Protein AF-A0A6M2DZK2-F1 (afdb_monomer)

Organism: Xenopsylla cheopis (NCBI:txid163159)

Nearest PDB structures (foldseek):
  8piv-assembly1_A  TM=6.967E-01  e=7.522E-18  Rattus norvegicus
  5vou-assembly1_C  TM=6.936E-01  e=5.368E-17  Rattus norvegicus
  7qhh-assembly1_C  TM=6.274E-01  e=5.262E-18  Rattus norvegicus
  5vov-assembly1_C  TM=6.291E-01  e=8.644E-17  Rattus norvegicus
  4wxj-assembly1_A  TM=9.331E-01  e=2.287E-12  Drosophila melanogaster

Secondary structure (DSSP, 8-state):
--SPPSS---SHHHHHHHHHHHHHHHHHHHHHHHHHHHHHHHGGG----SSHHHHHH-SSSEEE-BTT-HHHHHHHH---HHHHHHHHHHHH-SS---BSSHHHHHHHHHHTTTSEEE---HHHHHHHHTT-TT----S--SS---------TT-TTHHHHHHHHHHHHHTTHHHHHHHIIIIISTTTTHHHHHHHHHTTS-----HHHHHHHHHHHHHHHHHHHHHHHHHHHHHHHHHHHHHT--HHHHHHHHHHHHT-TT--SPPP-PPPPPP-----------------SSHHHHHHHSSSSS--S------

pLDDT: mean 75.63, std 21.84, range [23.78, 97.12]

InterPro domains:
  IPR001320 Ionotropic glutamate receptor, C-terminal [PF00060] (1-221)
  IPR001320 Ionotropic glutamate receptor, C-terminal [SM00079] (14-184)
  IPR001508 Ionotropic glutamate receptor, metazoa [PR00177] (16-43)
  IPR001508 Ionotropic glutamate receptor, metazoa [PR00177] (210-234)
  IPR015683 Ionotropic glutamate receptor [PTHR18966] (11-244)

Sequence (315 aa):
MGQGCDILPKAISTRMVTGAWWFFALIMLASYTANLAAFLTMDRMEVSIESAEDLAKQNKIKYGAVIGGSTLSFFKESNFSTYQRMWANMESARPSVFTTSNDEGVERVLKGKRLYAFLMESTSLQYVVERNCELTQIGRRLDSKGYGIAMPVNSPYRTAISGAVLKMQEEGKLHQLKTKWWKEMHGGGKCTSDTATADDSAAELGIDNVGGVFVVLGCGCGVAVIIAIMEFLWNVRKVAVEEKITPREAFWAELKFALNVWLVTKPVHNRLSESTGSQKSTKSREASESRSTAVNVLNKATSFLNLDKSQNKFP

Radius of gyration: 41.92 Å; Cα contacts (8 Å, |Δi|>4): 153; chains: 1; bounding box: 97×84×114 Å

Mean predicted aligned error: 17.08 Å

Foldseek 3Di:
DPDDDPDDDPDPVVVVVVVVVVVVVVVVVVVVVVVLVVVVVVVVPPPVAQALLSVLVDDQAAEEEADPDPQLVCLVPDPDPSSVSNNVSQVPDPPHRYDNDPVRQVVCCVVCVRSYDYDDDPLVLLQVCQQDVVDDDHYDDPDDDDDDDDDPPPDPCVVVVVVVVVVCVVVCVVVVVSCCNRAPPDRGNVNVVVVVVVVVPPPDDDCVSVVVVVVVVVVVVVVVVVVVVVVLLVVLVVVCVVVVDDSVVSNVLSVVVVVCPPDPDDDDDDDDDDDDDDDDDDDDDDDDDDPPDPPVVVVVVVVVVPPDDDDDDDD

Structure (mmCIF, N/CA/C/O backbone):
data_AF-A0A6M2DZK2-F1
#
_entry.id   AF-A0A6M2DZK2-F1
#
loop_
_atom_site.group_PDB
_atom_site.id
_atom_site.type_symbol
_atom_site.label_atom_id
_atom_site.label_alt_id
_atom_site.label_comp_id
_atom_site.label_asym_id
_atom_site.label_entity_id
_atom_site.label_seq_id
_atom_site.pdbx_PDB_ins_code
_atom_site.Cartn_x
_atom_site.Cartn_y
_atom_site.Cartn_z
_atom_site.occupancy
_atom_site.B_iso_or_equiv
_atom_site.auth_seq_id
_atom_site.auth_comp_id
_atom_site.auth_asym_id
_atom_site.auth_atom_id
_atom_site.pdbx_PDB_model_num
ATOM 1 N N . MET A 1 1 ? -19.950 16.773 31.392 1.00 56.78 1 MET A N 1
ATOM 2 C CA . MET A 1 1 ? -19.324 17.427 32.567 1.00 56.78 1 MET A CA 1
ATOM 3 C C . MET A 1 1 ? -19.054 18.928 32.376 1.00 56.78 1 MET A C 1
ATOM 5 O O . MET A 1 1 ? -18.467 19.525 33.262 1.00 56.78 1 MET A O 1
ATOM 9 N N . GLY A 1 2 ? -19.488 19.568 31.277 1.00 56.50 2 GLY A N 1
ATO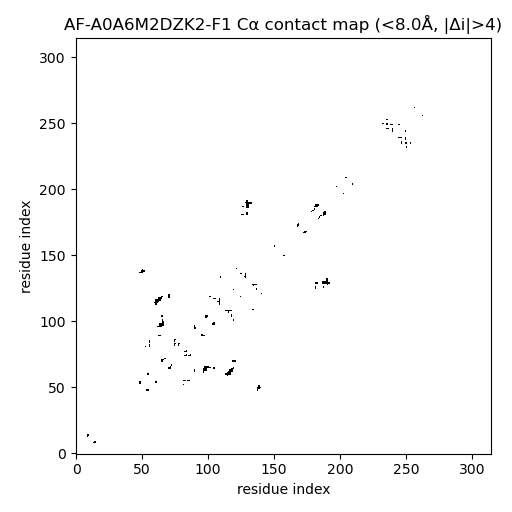M 10 C CA . GLY A 1 2 ? -19.346 21.026 31.093 1.00 56.50 2 GLY A CA 1
ATOM 11 C C . GLY A 1 2 ? -20.496 21.867 31.666 1.00 56.50 2 GLY A C 1
ATOM 12 O O . GLY A 1 2 ? -20.471 23.086 31.550 1.00 56.50 2 GLY A O 1
ATOM 13 N N . GLN A 1 3 ? -21.512 21.234 32.258 1.00 61.38 3 GLN A N 1
ATOM 14 C CA . GLN A 1 3 ? -22.581 21.934 32.969 1.00 61.38 3 GLN A CA 1
ATOM 15 C C . GLN A 1 3 ? -22.154 22.120 34.429 1.00 61.38 3 GLN A C 1
ATOM 17 O O . GLN A 1 3 ? -21.726 21.161 35.072 1.00 61.38 3 GLN A O 1
ATOM 22 N N . GLY A 1 4 ? -22.190 23.367 34.907 1.00 72.12 4 GLY A N 1
ATOM 23 C CA . GLY A 1 4 ? -21.809 23.735 36.272 1.00 72.12 4 GLY A CA 1
ATOM 24 C C . GLY A 1 4 ? -22.805 23.244 37.327 1.00 72.12 4 GLY A C 1
ATOM 25 O O . GLY A 1 4 ? -23.884 22.758 37.002 1.00 72.12 4 GLY A O 1
ATOM 26 N N . CYS A 1 5 ? -22.435 23.375 38.602 1.00 77.69 5 CYS A N 1
ATOM 27 C CA . CYS A 1 5 ? -23.314 23.054 39.727 1.00 77.69 5 CYS A CA 1
ATOM 28 C C . CYS A 1 5 ? -24.228 24.242 40.072 1.00 77.69 5 CYS A C 1
ATOM 30 O O . CYS A 1 5 ? -23.773 25.385 40.062 1.00 77.69 5 CYS A O 1
ATOM 32 N N . ASP A 1 6 ? -25.464 23.965 40.499 1.00 75.56 6 ASP A N 1
ATOM 33 C CA . ASP A 1 6 ? -26.418 24.991 40.967 1.00 75.56 6 ASP A CA 1
ATOM 34 C C . ASP A 1 6 ? -25.981 25.695 42.266 1.00 75.56 6 ASP A C 1
ATOM 36 O O . ASP A 1 6 ? -26.450 26.785 42.595 1.00 75.56 6 ASP A O 1
ATOM 40 N N . ILE A 1 7 ? -25.065 25.090 43.026 1.00 77.75 7 ILE A N 1
ATOM 41 C CA . ILE A 1 7 ? -24.590 25.625 44.303 1.00 77.75 7 ILE A CA 1
ATOM 42 C C . ILE A 1 7 ? -23.211 26.255 44.099 1.00 77.75 7 ILE A C 1
ATOM 44 O O . ILE A 1 7 ? -22.209 25.554 43.953 1.00 77.75 7 ILE A O 1
ATOM 48 N N . LEU A 1 8 ? -23.152 27.590 44.130 1.00 79.19 8 LEU A N 1
ATOM 49 C CA . LEU A 1 8 ? -21.896 28.329 44.003 1.00 79.19 8 LEU A CA 1
ATOM 50 C C . LEU A 1 8 ? -21.199 28.495 45.368 1.00 79.19 8 LEU A C 1
ATOM 52 O O . LEU A 1 8 ? -21.836 28.912 46.344 1.00 79.19 8 LEU A O 1
ATOM 56 N N . PRO A 1 9 ? -19.877 28.256 45.453 1.00 82.12 9 PRO A N 1
ATOM 57 C CA . PRO A 1 9 ? -19.117 28.486 46.674 1.00 82.12 9 PRO A CA 1
ATOM 58 C C . PRO A 1 9 ? -19.128 29.970 47.076 1.00 82.12 9 PRO A C 1
ATOM 60 O O . PRO A 1 9 ? -18.808 30.869 46.285 1.00 82.12 9 PRO A O 1
ATOM 63 N N . LYS A 1 10 ? -19.488 30.228 48.339 1.00 77.81 10 LYS A N 1
ATOM 64 C CA . LYS A 1 10 ? -19.581 31.584 48.904 1.00 77.81 10 LYS A CA 1
ATOM 65 C C . LYS A 1 10 ? -18.236 32.127 49.400 1.00 77.81 10 LYS A C 1
ATOM 67 O O . LYS A 1 10 ? -18.006 33.326 49.291 1.00 77.81 10 LYS A O 1
ATOM 72 N N . ALA A 1 11 ? -17.347 31.275 49.917 1.00 89.56 11 ALA A N 1
ATOM 73 C CA . ALA A 1 11 ? -16.064 31.700 50.481 1.00 89.56 11 ALA A CA 1
ATOM 74 C C . ALA A 1 11 ? -14.980 31.886 49.401 1.00 89.56 11 ALA A C 1
ATOM 76 O O . ALA A 1 11 ? -14.905 31.127 48.430 1.00 89.56 11 ALA A O 1
ATOM 77 N N . ILE A 1 12 ? -14.097 32.873 49.583 1.00 86.62 12 ILE A N 1
ATOM 78 C CA . ILE A 1 12 ? -13.065 33.209 48.587 1.00 86.62 12 ILE A CA 1
ATOM 79 C C . ILE A 1 12 ? -12.017 32.100 48.415 1.00 86.62 12 ILE A C 1
ATOM 81 O O . ILE A 1 12 ? -11.620 31.797 47.292 1.00 86.62 12 ILE A O 1
ATOM 85 N N . SER A 1 13 ? -11.652 31.415 49.501 1.00 89.31 13 SER A N 1
ATOM 86 C CA . SER A 1 13 ? -10.756 30.252 49.477 1.00 89.31 13 SER A CA 1
ATOM 87 C C . SER A 1 13 ? -11.338 29.104 48.648 1.00 89.31 13 SER A C 1
ATOM 89 O O . SER A 1 13 ? -10.655 28.542 47.796 1.00 89.31 13 SER A O 1
ATOM 91 N N . THR A 1 14 ? -12.632 28.809 48.813 1.00 87.56 14 THR A N 1
ATOM 92 C CA . THR A 1 14 ? -13.320 27.757 48.045 1.00 87.56 14 THR A CA 1
ATOM 93 C C . THR A 1 14 ? -13.452 28.090 46.558 1.00 87.56 14 THR A C 1
ATOM 95 O O . THR A 1 14 ? -13.405 27.189 45.720 1.00 87.56 14 THR A O 1
ATOM 98 N N . ARG A 1 15 ? -13.544 29.378 46.201 1.00 87.38 15 ARG A N 1
ATOM 99 C CA . ARG A 1 15 ? -13.529 29.823 44.799 1.00 87.38 15 ARG A CA 1
ATOM 100 C C . ARG A 1 15 ? -12.163 29.624 44.149 1.00 87.38 15 ARG A C 1
ATOM 102 O O . ARG A 1 15 ? -12.119 29.142 43.023 1.00 87.38 15 ARG A O 1
ATOM 109 N N . MET A 1 16 ? -11.073 29.918 44.861 1.00 90.00 16 MET A N 1
ATOM 110 C CA . MET A 1 16 ? -9.713 29.686 44.354 1.00 90.00 16 MET A CA 1
ATOM 111 C C . MET A 1 16 ? -9.455 28.200 44.078 1.00 90.00 16 MET A C 1
ATOM 113 O O . MET A 1 16 ? -8.954 27.854 43.012 1.00 90.00 16 MET A O 1
ATOM 117 N N . VAL A 1 17 ? -9.876 27.313 44.987 1.00 89.94 17 VAL A N 1
ATOM 118 C CA . VAL A 1 17 ? -9.754 25.856 44.794 1.00 89.94 17 VAL A CA 1
ATOM 119 C C . VAL A 1 17 ? -10.596 25.376 43.610 1.00 89.94 17 VAL A C 1
ATOM 121 O O . VAL A 1 17 ? -10.110 24.613 42.780 1.00 89.94 17 VAL A O 1
ATOM 124 N N . THR A 1 18 ? -11.837 25.858 43.488 1.00 86.19 18 THR A N 1
ATOM 125 C CA . THR A 1 18 ? -12.718 25.492 42.364 1.00 86.19 18 THR A CA 1
ATOM 126 C C . THR A 1 18 ? -12.154 25.985 41.031 1.00 86.19 18 THR A C 1
ATOM 128 O O . THR A 1 18 ? -12.201 25.252 40.050 1.00 86.19 18 THR A O 1
ATOM 131 N N . GLY A 1 19 ? -11.576 27.191 40.998 1.00 88.44 19 GLY A N 1
ATOM 132 C CA . GLY A 1 19 ? -10.912 27.743 39.816 1.00 88.44 19 GLY A CA 1
ATOM 133 C C . GLY A 1 19 ? -9.674 26.944 39.407 1.00 88.44 19 GLY A C 1
ATOM 134 O O . GLY A 1 19 ? -9.525 26.612 38.233 1.00 88.44 19 GLY A O 1
ATOM 135 N N . ALA A 1 20 ? -8.831 26.561 40.370 1.00 90.19 20 ALA A N 1
ATOM 136 C CA . ALA A 1 20 ? -7.674 25.701 40.118 1.00 90.19 20 ALA A CA 1
ATOM 137 C C . ALA A 1 20 ? -8.090 24.314 39.602 1.00 90.19 20 ALA A C 1
ATOM 139 O O . ALA A 1 20 ? -7.504 23.807 38.646 1.00 90.19 20 ALA A O 1
ATOM 140 N N . TRP A 1 21 ? -9.143 23.727 40.181 1.00 88.44 21 TRP A N 1
ATOM 141 C CA . TRP A 1 21 ? -9.714 22.464 39.711 1.00 88.44 21 TRP A CA 1
ATOM 142 C C . TRP A 1 21 ? -10.270 22.574 38.290 1.00 88.44 21 TRP A C 1
ATOM 144 O O . TRP A 1 21 ? -10.015 21.705 37.461 1.00 88.44 21 TRP A O 1
ATOM 154 N N . TRP A 1 22 ? -10.989 23.656 37.986 1.00 88.69 22 TRP A N 1
ATOM 155 C CA . TRP A 1 22 ? -11.510 23.915 36.645 1.00 88.69 22 TRP A CA 1
ATOM 156 C C . TRP A 1 22 ? -10.389 24.037 35.617 1.00 88.69 22 TRP A C 1
ATOM 158 O O . TRP A 1 22 ? -10.469 23.437 34.550 1.00 88.69 22 TRP A O 1
ATOM 168 N N . PHE A 1 23 ? -9.324 24.765 35.949 1.00 89.44 23 PHE A N 1
ATOM 169 C CA . PHE A 1 23 ? -8.167 24.911 35.073 1.00 89.44 23 PHE A CA 1
ATOM 170 C C . PHE A 1 23 ? -7.470 23.569 34.815 1.00 89.44 23 PHE A C 1
ATOM 172 O O . PHE A 1 23 ? -7.192 23.222 33.668 1.00 89.44 23 PHE A O 1
ATOM 179 N N . PHE A 1 24 ? -7.264 22.772 35.865 1.00 92.50 24 PHE A N 1
ATOM 180 C CA . PHE A 1 24 ? -6.725 21.420 35.739 1.00 92.50 24 PHE A CA 1
ATOM 181 C C . PHE A 1 24 ? -7.612 20.521 34.863 1.00 92.50 24 PHE A C 1
ATOM 183 O O . PHE A 1 24 ? -7.122 19.876 33.935 1.00 92.50 24 PHE A O 1
ATOM 190 N N . ALA A 1 25 ? -8.925 20.513 35.110 1.00 90.06 25 ALA A N 1
ATOM 191 C CA . ALA A 1 25 ? -9.881 19.718 34.346 1.00 90.06 25 ALA A CA 1
ATOM 192 C C . ALA A 1 25 ? -9.928 20.133 32.865 1.00 90.06 25 ALA A C 1
ATOM 194 O O . ALA A 1 25 ? -9.992 19.266 31.993 1.00 90.06 25 ALA A O 1
ATOM 195 N N . LEU A 1 26 ? -9.839 21.436 32.570 1.00 89.62 26 LEU A N 1
ATOM 196 C CA . LEU A 1 26 ? -9.753 21.951 31.201 1.00 89.62 26 LEU A CA 1
ATOM 197 C C . LEU A 1 26 ? -8.490 21.460 30.484 1.00 89.62 26 LEU A C 1
ATOM 199 O O . LEU A 1 26 ? -8.590 20.998 29.350 1.00 89.62 26 LEU A O 1
ATOM 203 N N . ILE A 1 27 ? -7.322 21.498 31.137 1.00 93.31 27 ILE A N 1
ATOM 204 C CA . ILE A 1 27 ? -6.063 21.003 30.549 1.00 93.31 27 ILE A CA 1
ATOM 205 C C . ILE A 1 27 ? -6.127 19.499 30.284 1.00 93.31 27 ILE A C 1
ATOM 207 O O . ILE A 1 27 ? -5.701 19.036 29.222 1.00 93.31 27 ILE A O 1
ATOM 211 N N . MET A 1 28 ? -6.675 18.732 31.227 1.00 91.81 28 MET A N 1
ATOM 212 C CA . MET A 1 28 ? -6.832 17.287 31.073 1.00 91.81 28 MET A CA 1
ATOM 213 C C . MET A 1 28 ? -7.782 16.947 29.922 1.00 91.81 28 MET A C 1
ATOM 215 O O . MET A 1 28 ? -7.463 16.088 29.101 1.00 91.81 28 MET A O 1
ATOM 219 N N . LEU A 1 29 ? -8.915 17.648 29.811 1.00 90.00 29 LEU A N 1
ATOM 220 C CA . LEU A 1 29 ? -9.865 17.457 28.715 1.00 90.00 29 LEU A CA 1
ATOM 221 C C . LEU A 1 29 ? -9.259 17.853 27.361 1.00 90.00 29 LEU A C 1
ATOM 223 O O . LEU A 1 29 ? -9.423 17.126 26.382 1.00 90.00 29 LEU A O 1
ATOM 227 N N . ALA A 1 30 ? -8.526 18.966 27.298 1.00 89.75 30 ALA A N 1
ATOM 228 C CA . ALA A 1 30 ? -7.834 19.403 26.087 1.00 89.75 30 ALA A CA 1
ATOM 229 C C . ALA A 1 30 ? -6.762 18.390 25.648 1.00 89.75 30 ALA A C 1
ATOM 231 O O . ALA A 1 30 ? -6.715 18.002 24.485 1.00 89.75 30 ALA A O 1
ATOM 232 N N . SER A 1 31 ? -5.957 17.882 26.584 1.00 92.94 31 SER A N 1
ATOM 233 C CA . SER A 1 31 ? -4.946 16.854 26.295 1.00 92.94 31 SER A CA 1
ATOM 234 C C . SER A 1 31 ? -5.579 15.538 25.837 1.00 92.94 31 SER A C 1
ATOM 236 O O . SER A 1 31 ? -5.104 14.917 24.889 1.00 92.94 31 SER A O 1
ATOM 238 N N . TYR A 1 32 ? -6.679 15.120 26.472 1.00 90.94 32 TYR A N 1
ATOM 239 C CA . TYR A 1 32 ? -7.406 13.916 26.073 1.00 90.94 32 TYR A CA 1
ATOM 240 C C . TYR A 1 32 ? -8.015 14.056 24.674 1.00 90.94 32 TYR A C 1
ATOM 242 O O . TYR A 1 32 ? -7.857 13.162 23.849 1.00 90.94 32 TYR A O 1
ATOM 250 N N . THR A 1 33 ? -8.670 15.185 24.383 1.00 88.25 33 THR A N 1
ATOM 251 C CA . THR A 1 33 ? -9.257 15.447 23.058 1.00 88.25 33 THR A CA 1
ATOM 252 C C . THR A 1 33 ? -8.190 15.553 21.967 1.00 88.25 33 THR A C 1
ATOM 254 O O . THR A 1 33 ? -8.399 15.016 20.882 1.00 88.25 33 THR A O 1
ATOM 257 N N . ALA A 1 34 ? -7.026 16.144 22.258 1.00 87.25 34 ALA A N 1
ATOM 258 C CA . ALA A 1 34 ? -5.891 16.193 21.337 1.00 87.25 34 ALA A CA 1
ATOM 259 C C . ALA A 1 34 ? -5.307 14.799 21.051 1.00 87.25 34 ALA A C 1
ATOM 261 O O . ALA A 1 34 ? -5.125 14.434 19.891 1.00 87.25 34 ALA A O 1
ATOM 262 N N . ASN A 1 35 ? -5.071 13.992 22.090 1.00 87.75 35 ASN A N 1
ATOM 263 C CA . ASN A 1 35 ? -4.558 12.630 21.927 1.00 87.75 35 ASN A CA 1
ATOM 264 C C . ASN A 1 35 ? -5.565 11.720 21.212 1.00 87.75 35 ASN A C 1
ATOM 266 O O . ASN A 1 35 ? -5.172 10.913 20.376 1.00 87.75 35 ASN A O 1
ATOM 270 N N . LEU A 1 36 ? -6.862 11.872 21.496 1.00 82.06 36 LEU A N 1
ATOM 271 C CA . LEU A 1 36 ? -7.924 11.156 20.793 1.00 82.06 36 LEU A CA 1
ATOM 272 C C . LEU A 1 36 ? -7.955 11.534 19.306 1.00 82.06 36 LEU A C 1
ATOM 274 O O . LEU A 1 36 ? -8.022 10.649 18.459 1.00 82.06 36 LEU A O 1
ATOM 278 N N . ALA A 1 37 ? -7.871 12.827 18.980 1.00 78.25 37 ALA A N 1
ATOM 279 C CA . ALA A 1 37 ? -7.826 13.294 17.596 1.00 78.25 37 ALA A CA 1
ATOM 280 C C . ALA A 1 37 ? -6.593 12.759 16.852 1.00 78.25 37 ALA A C 1
ATOM 282 O O . ALA A 1 37 ? -6.721 12.304 15.719 1.00 78.25 37 ALA A O 1
ATOM 283 N N . ALA A 1 38 ? -5.424 12.752 17.502 1.00 79.00 38 ALA A N 1
ATOM 284 C CA . ALA A 1 38 ? -4.208 12.160 16.950 1.00 79.00 38 ALA A CA 1
ATOM 285 C C . ALA A 1 38 ? -4.353 10.647 16.722 1.00 79.00 38 ALA A C 1
ATOM 287 O O . ALA A 1 38 ? -3.945 10.131 15.689 1.00 79.00 38 ALA A O 1
ATOM 288 N N . PHE A 1 39 ? -4.983 9.922 17.647 1.00 73.88 39 PHE A N 1
ATOM 289 C CA . PHE A 1 39 ? -5.214 8.489 17.476 1.00 73.88 39 PHE A CA 1
ATOM 290 C C . PHE A 1 39 ? -6.159 8.193 16.299 1.00 73.88 39 PHE A C 1
ATOM 292 O O . PHE A 1 39 ? -5.875 7.331 15.471 1.00 73.88 39 PHE A O 1
ATOM 299 N N . LEU A 1 40 ? -7.245 8.963 16.169 1.00 72.56 40 LEU A N 1
ATOM 300 C CA . LEU A 1 40 ? -8.208 8.825 15.071 1.00 72.56 40 LEU A CA 1
ATOM 301 C C . LEU A 1 40 ? -7.596 9.107 13.690 1.00 72.56 40 LEU A C 1
ATOM 303 O O . LEU A 1 40 ? -8.078 8.574 12.690 1.00 72.56 40 LEU A O 1
ATOM 307 N N . THR A 1 41 ? -6.547 9.928 13.614 1.00 66.31 41 THR A N 1
ATOM 308 C CA . THR A 1 41 ? -5.803 10.151 12.367 1.00 66.31 41 THR A CA 1
ATOM 309 C C . THR A 1 41 ? -4.716 9.098 12.131 1.00 66.31 41 THR A C 1
ATOM 311 O O . THR A 1 41 ? -4.431 8.788 10.975 1.00 66.31 41 THR A O 1
ATOM 314 N N . MET A 1 42 ? -4.151 8.494 13.183 1.00 56.59 42 MET A N 1
ATOM 315 C CA . MET A 1 42 ? -3.115 7.455 13.080 1.00 56.59 42 MET A CA 1
ATOM 316 C C . MET A 1 42 ? -3.641 6.091 12.609 1.00 56.59 42 MET A C 1
ATOM 318 O O . MET A 1 42 ? -2.971 5.452 11.799 1.00 56.59 42 MET A O 1
ATOM 322 N N . ASP A 1 43 ? -4.847 5.676 13.015 1.00 54.00 43 ASP A N 1
ATOM 323 C CA . ASP A 1 43 ? -5.463 4.409 12.559 1.00 54.00 43 ASP A CA 1
ATOM 324 C C . ASP A 1 43 ? -5.679 4.355 11.030 1.00 54.00 43 ASP A C 1
ATOM 326 O O . ASP A 1 43 ? -5.882 3.293 10.441 1.00 54.00 43 ASP A O 1
ATOM 330 N N . ARG A 1 44 ? -5.606 5.503 10.346 1.00 51.47 44 ARG A N 1
ATOM 331 C CA . ARG A 1 44 ? -5.754 5.603 8.887 1.00 51.47 44 ARG A CA 1
ATOM 332 C C . ARG A 1 44 ? -4.442 5.411 8.112 1.00 51.47 44 ARG A C 1
ATOM 334 O O . ARG A 1 44 ? -4.481 5.374 6.886 1.00 51.47 44 ARG A O 1
ATOM 341 N N . MET A 1 45 ? -3.306 5.227 8.794 1.00 48.81 45 MET A N 1
ATOM 342 C CA . MET A 1 45 ? -1.978 5.021 8.188 1.00 48.81 45 MET A CA 1
ATOM 343 C C . MET A 1 45 ? -1.404 3.608 8.397 1.00 48.81 45 MET A C 1
ATOM 345 O O . MET A 1 45 ? -0.191 3.423 8.361 1.00 48.81 45 MET A O 1
ATOM 349 N N . GLU A 1 46 ? -2.225 2.566 8.564 1.00 52.88 46 GLU A N 1
ATOM 350 C CA . GLU A 1 46 ? -1.708 1.187 8.561 1.00 52.88 46 GLU A CA 1
ATOM 351 C C . GLU A 1 46 ? -1.400 0.677 7.137 1.00 52.88 46 GLU A C 1
ATOM 353 O O . GLU A 1 46 ? -1.975 -0.301 6.650 1.00 52.88 46 GLU A O 1
ATOM 358 N N . VAL A 1 47 ? -0.435 1.298 6.452 1.00 55.91 47 VAL A N 1
ATOM 359 C CA . VAL A 1 47 ? 0.332 0.593 5.416 1.00 55.91 47 VAL A CA 1
ATOM 360 C C . VAL A 1 47 ? 1.505 -0.073 6.126 1.00 55.91 47 VAL A C 1
ATOM 362 O O . VAL A 1 47 ? 2.604 0.455 6.207 1.00 55.91 47 VAL A O 1
ATOM 365 N N . SER A 1 48 ? 1.248 -1.255 6.685 1.00 66.69 48 SER A N 1
ATOM 366 C CA . SER A 1 48 ? 2.211 -2.027 7.494 1.00 66.69 48 SER A CA 1
ATOM 367 C C . SER A 1 48 ? 3.465 -2.513 6.743 1.00 66.69 48 SER A C 1
ATOM 369 O O . SER A 1 48 ? 4.313 -3.175 7.340 1.00 66.69 48 SER A O 1
ATOM 371 N N . ILE A 1 49 ? 3.594 -2.221 5.444 1.00 76.94 49 ILE A N 1
ATOM 372 C CA . ILE A 1 49 ? 4.722 -2.638 4.608 1.00 76.94 49 ILE A CA 1
ATOM 373 C C . ILE A 1 49 ? 5.176 -1.455 3.758 1.00 76.94 49 ILE A C 1
ATOM 375 O O . ILE A 1 49 ? 4.459 -1.029 2.857 1.00 76.94 49 ILE A O 1
ATOM 379 N N . GLU A 1 50 ? 6.400 -0.988 3.984 1.00 83.94 50 GLU A N 1
ATOM 380 C CA . GLU A 1 50 ? 7.037 0.033 3.142 1.00 83.94 50 GLU A CA 1
ATOM 381 C C . GLU A 1 50 ? 8.019 -0.581 2.132 1.00 83.94 50 GLU A C 1
ATOM 383 O O . GLU A 1 50 ? 8.304 0.009 1.087 1.00 83.94 50 GLU A O 1
ATOM 388 N N . SER A 1 51 ? 8.534 -1.781 2.427 1.00 87.31 51 SER A N 1
ATOM 389 C CA . SER A 1 51 ? 9.654 -2.393 1.714 1.00 87.31 51 SER A CA 1
ATOM 390 C C . SER A 1 51 ? 9.479 -3.901 1.480 1.00 87.31 51 SER A C 1
ATOM 392 O O . SER A 1 51 ? 8.724 -4.587 2.177 1.00 87.31 51 SER A O 1
ATOM 394 N N . ALA A 1 52 ? 10.203 -4.446 0.497 1.00 87.69 52 ALA A N 1
ATOM 395 C CA . ALA A 1 52 ? 10.212 -5.890 0.250 1.00 87.69 52 ALA A CA 1
ATOM 396 C C . ALA A 1 52 ? 10.904 -6.658 1.390 1.00 87.69 52 ALA A C 1
ATOM 398 O O . ALA A 1 52 ? 10.573 -7.811 1.663 1.00 87.69 52 ALA A O 1
ATOM 399 N N . GLU A 1 53 ? 11.829 -6.013 2.097 1.00 88.81 53 GLU A N 1
ATOM 400 C CA . GLU A 1 53 ? 12.496 -6.548 3.276 1.00 88.81 53 GLU A CA 1
ATOM 401 C C . GLU A 1 53 ? 11.504 -6.813 4.409 1.00 88.81 53 GLU A C 1
ATOM 403 O O . GLU A 1 53 ? 11.588 -7.851 5.071 1.00 88.81 53 GLU A O 1
ATOM 408 N N . ASP A 1 54 ? 10.548 -5.909 4.622 1.00 88.81 54 ASP A N 1
ATOM 409 C CA . ASP A 1 54 ? 9.522 -6.071 5.654 1.00 88.81 54 ASP A CA 1
ATOM 410 C C . ASP A 1 54 ? 8.539 -7.174 5.278 1.00 88.81 54 ASP A C 1
ATOM 412 O O . ASP A 1 54 ? 8.214 -8.023 6.112 1.00 88.81 54 ASP A O 1
ATOM 416 N N . LEU A 1 55 ? 8.189 -7.263 3.991 1.00 88.50 55 LEU A N 1
ATOM 417 C CA . LEU A 1 55 ? 7.415 -8.373 3.444 1.00 88.50 55 LEU A CA 1
ATOM 418 C C . LEU A 1 55 ? 8.118 -9.726 3.664 1.00 88.50 55 LEU A C 1
ATOM 420 O O . LEU A 1 55 ? 7.451 -10.720 3.947 1.00 88.50 55 LEU A O 1
ATOM 424 N N . ALA A 1 56 ? 9.453 -9.760 3.595 1.00 89.56 56 ALA A N 1
ATOM 425 C CA . ALA A 1 56 ? 10.258 -10.958 3.820 1.00 89.56 56 ALA A CA 1
ATOM 426 C C . ALA A 1 56 ? 10.397 -11.359 5.300 1.00 89.56 56 ALA A C 1
ATOM 428 O O . ALA A 1 56 ? 10.756 -12.506 5.572 1.00 89.56 56 ALA A O 1
ATOM 429 N N . LYS A 1 57 ? 10.216 -10.429 6.250 1.00 89.06 57 LYS A N 1
ATOM 430 C CA . LYS A 1 57 ? 10.299 -10.699 7.702 1.00 89.06 57 LYS A CA 1
ATOM 431 C C . LYS A 1 57 ? 8.992 -11.260 8.260 1.00 89.06 57 LYS A C 1
ATOM 433 O O . LYS A 1 57 ? 9.014 -11.991 9.246 1.00 89.06 57 LYS A O 1
ATOM 438 N N . GLN A 1 58 ? 7.868 -10.899 7.650 1.00 86.38 58 GLN A N 1
ATOM 439 C CA . GLN A 1 58 ? 6.532 -11.275 8.101 1.00 86.38 58 GLN A CA 1
ATOM 440 C C . GLN A 1 58 ? 5.947 -12.439 7.283 1.00 86.38 58 GLN A C 1
ATOM 442 O O . GLN A 1 58 ? 6.335 -12.672 6.143 1.00 86.38 58 GLN A O 1
ATOM 447 N N . ASN A 1 59 ? 4.979 -13.158 7.866 1.00 85.62 59 ASN A N 1
ATOM 448 C CA . ASN A 1 59 ? 4.327 -14.324 7.245 1.00 85.62 59 ASN A CA 1
ATOM 449 C C . ASN A 1 59 ? 2.801 -14.181 7.068 1.00 85.62 59 ASN A C 1
ATOM 451 O O . ASN A 1 59 ? 2.164 -15.109 6.550 1.00 85.62 59 ASN A O 1
ATOM 455 N N . LYS A 1 60 ? 2.219 -13.058 7.516 1.00 87.75 60 LYS A N 1
ATOM 456 C CA . LYS A 1 60 ? 0.775 -12.763 7.499 1.00 87.75 60 LYS A CA 1
ATOM 457 C C . LYS A 1 60 ? 0.291 -12.466 6.080 1.00 87.75 60 LYS A C 1
ATOM 459 O O . LYS A 1 60 ? -0.702 -13.035 5.642 1.00 87.75 60 LYS A O 1
ATOM 464 N N . ILE A 1 61 ? 1.016 -11.614 5.364 1.00 90.00 61 ILE A N 1
ATOM 465 C CA . ILE A 1 61 ? 0.740 -11.217 3.986 1.00 90.00 61 ILE A CA 1
ATOM 466 C C . ILE A 1 61 ? 1.524 -12.147 3.070 1.00 90.00 61 ILE A C 1
ATOM 468 O O . ILE A 1 61 ? 2.754 -12.203 3.125 1.00 90.00 61 ILE A O 1
ATOM 472 N N . LYS A 1 62 ? 0.802 -12.920 2.262 1.00 91.88 62 LYS A N 1
ATOM 473 C CA . LYS A 1 62 ? 1.404 -13.811 1.268 1.00 91.88 62 LYS A CA 1
ATOM 474 C C . LYS A 1 62 ? 1.811 -13.009 0.044 1.00 91.88 62 LYS A C 1
ATOM 476 O O . LYS A 1 62 ? 1.229 -11.970 -0.239 1.00 91.88 62 LYS A O 1
ATOM 481 N N . TYR A 1 63 ? 2.795 -13.496 -0.691 1.00 93.38 63 TYR A N 1
ATOM 482 C CA . TYR A 1 63 ? 3.241 -12.838 -1.908 1.00 93.38 63 TYR A CA 1
ATOM 483 C C . TYR A 1 63 ? 3.624 -13.844 -2.969 1.00 93.38 63 TYR A C 1
ATOM 485 O O . TYR A 1 63 ? 4.020 -14.961 -2.646 1.00 93.38 63 TYR A O 1
ATOM 493 N N . GLY A 1 64 ? 3.475 -13.450 -4.228 1.00 94.00 64 GLY A N 1
ATOM 494 C CA . GLY A 1 64 ? 3.774 -14.312 -5.360 1.00 94.00 64 GLY A CA 1
ATOM 495 C C . GLY A 1 64 ? 4.004 -13.541 -6.649 1.00 94.00 64 GLY A C 1
ATOM 496 O O . GLY A 1 64 ? 3.850 -12.322 -6.704 1.00 94.00 64 GLY A O 1
ATOM 497 N N . ALA A 1 65 ? 4.388 -14.282 -7.681 1.00 94.75 65 ALA A N 1
ATOM 498 C CA . ALA A 1 65 ? 4.672 -13.789 -9.023 1.00 94.75 65 ALA A CA 1
ATOM 499 C C . ALA A 1 65 ? 4.089 -14.750 -10.075 1.00 94.75 65 ALA A C 1
ATOM 501 O O . ALA A 1 65 ? 3.572 -15.821 -9.736 1.00 94.75 65 ALA A O 1
ATOM 502 N N . VAL A 1 66 ? 4.187 -14.372 -11.350 1.00 95.62 66 VAL A N 1
ATOM 503 C CA . VAL A 1 66 ? 3.776 -15.225 -12.475 1.00 95.62 66 VAL A CA 1
ATOM 504 C C . VAL A 1 66 ? 4.724 -16.416 -12.642 1.00 95.62 66 VAL A C 1
ATOM 506 O O . VAL A 1 66 ? 5.949 -16.255 -12.635 1.00 95.62 66 VAL A O 1
ATOM 509 N N . ILE A 1 67 ? 4.160 -17.611 -12.835 1.00 93.69 67 ILE A N 1
ATOM 510 C CA . ILE A 1 67 ? 4.908 -18.848 -13.098 1.00 93.69 67 ILE A CA 1
ATOM 511 C C . ILE A 1 67 ? 5.678 -18.718 -14.418 1.00 93.69 67 ILE A C 1
ATOM 513 O O . ILE A 1 67 ? 5.117 -18.334 -15.438 1.00 93.69 67 ILE A O 1
ATOM 517 N N . GLY A 1 68 ? 6.976 -19.034 -14.410 1.00 90.00 68 GLY A N 1
ATOM 518 C CA . GLY A 1 68 ? 7.827 -18.919 -15.602 1.00 90.00 68 GLY A CA 1
ATOM 519 C C . GLY A 1 68 ? 8.170 -17.479 -16.005 1.00 90.00 68 GLY A C 1
ATOM 520 O O . GLY A 1 68 ? 8.794 -17.268 -17.041 1.00 90.00 68 GLY A O 1
ATOM 521 N N . GLY A 1 69 ? 7.794 -16.482 -15.195 1.00 90.50 69 GLY A N 1
ATOM 522 C CA . GLY A 1 69 ? 8.145 -15.084 -15.426 1.00 90.50 69 GLY A CA 1
ATOM 523 C C . GLY A 1 69 ? 9.611 -14.755 -15.110 1.00 90.50 69 GLY A C 1
ATOM 524 O O . GLY A 1 69 ? 10.296 -15.443 -14.344 1.00 90.50 69 GLY A O 1
ATOM 525 N N . SER A 1 70 ? 10.086 -13.629 -15.645 1.00 90.31 70 SER A N 1
ATOM 526 C CA . SER A 1 70 ? 11.420 -13.086 -15.344 1.00 90.31 70 SER A CA 1
ATOM 527 C C . SER A 1 70 ? 11.559 -12.660 -13.876 1.00 90.31 70 SER A C 1
ATOM 529 O O . SER A 1 70 ? 12.627 -12.816 -13.286 1.00 90.31 70 SER A O 1
ATOM 531 N N . THR A 1 71 ? 10.478 -12.168 -13.264 1.00 92.19 71 THR A N 1
ATOM 532 C CA . THR A 1 71 ? 10.415 -11.822 -11.836 1.00 92.19 71 THR A CA 1
ATOM 533 C C . THR A 1 71 ? 10.585 -13.055 -10.953 1.00 92.19 71 THR A C 1
ATOM 535 O O . THR A 1 71 ? 11.328 -13.011 -9.979 1.00 92.19 71 THR A O 1
ATOM 538 N N . LEU A 1 72 ? 9.958 -14.178 -11.313 1.00 93.25 72 LEU A N 1
ATOM 539 C CA . LEU A 1 72 ? 10.106 -15.440 -10.588 1.00 93.25 72 LEU A CA 1
ATOM 540 C C . LEU A 1 72 ? 11.552 -15.948 -10.652 1.00 93.25 72 LEU A C 1
ATOM 542 O O . LEU A 1 72 ? 12.146 -16.279 -9.627 1.00 93.25 72 LEU A O 1
ATOM 546 N N . SER A 1 73 ? 12.122 -15.952 -11.859 1.00 93.25 73 SER A N 1
ATOM 547 C CA . SER A 1 73 ? 13.506 -16.379 -12.098 1.00 93.25 73 SER A CA 1
ATOM 548 C C . SER A 1 73 ? 14.505 -15.499 -11.339 1.00 93.25 73 SER A C 1
ATOM 550 O O . SER A 1 73 ? 15.455 -16.014 -10.761 1.00 93.25 73 SER A O 1
ATOM 552 N N . PHE A 1 74 ? 14.237 -14.192 -11.229 1.00 93.44 74 PHE A N 1
ATOM 553 C CA . PHE A 1 74 ? 15.034 -13.275 -10.411 1.00 93.44 74 PHE A CA 1
ATOM 554 C C . PHE A 1 74 ? 15.105 -13.705 -8.941 1.00 93.44 74 PHE A C 1
ATOM 556 O O . PHE A 1 74 ? 16.196 -13.753 -8.386 1.00 93.44 74 PHE A O 1
ATOM 563 N N . PHE A 1 75 ? 13.980 -14.052 -8.309 1.00 93.56 75 PHE A N 1
ATOM 564 C CA . PHE A 1 75 ? 13.999 -14.506 -6.913 1.00 93.56 75 PHE A CA 1
ATOM 565 C C . PHE A 1 75 ? 14.686 -15.865 -6.746 1.00 93.56 75 PHE A C 1
ATOM 567 O O . PHE A 1 75 ? 15.362 -16.077 -5.742 1.00 93.56 75 PHE A O 1
ATOM 574 N N . LYS A 1 76 ? 14.554 -16.752 -7.738 1.00 93.19 76 LYS A N 1
ATOM 575 C CA . LYS A 1 76 ? 15.195 -18.073 -7.750 1.00 93.19 76 LYS A CA 1
ATOM 576 C C . LYS A 1 76 ? 16.721 -17.997 -7.878 1.00 93.19 76 LYS A C 1
ATOM 578 O O . LYS A 1 76 ? 17.419 -18.773 -7.235 1.00 93.1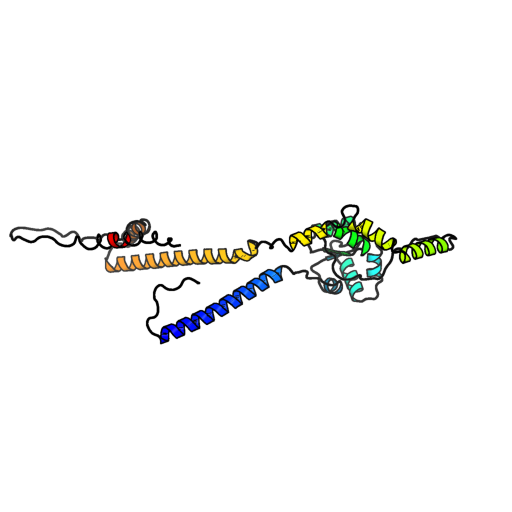9 76 LYS A O 1
ATOM 583 N N . GLU A 1 77 ? 17.231 -17.086 -8.704 1.00 92.69 77 GLU A N 1
ATOM 584 C CA . GLU A 1 77 ? 18.665 -16.949 -9.022 1.00 92.69 77 GLU A CA 1
ATOM 585 C C . GLU A 1 77 ? 19.375 -15.856 -8.206 1.00 92.69 77 GLU A C 1
ATOM 587 O O . GLU A 1 77 ? 20.579 -15.644 -8.347 1.00 92.69 77 GLU A O 1
ATOM 592 N N . SER A 1 78 ? 18.646 -15.133 -7.356 1.00 91.81 78 SER A N 1
ATOM 593 C CA . SER A 1 78 ? 19.208 -14.032 -6.578 1.00 91.81 78 SER A CA 1
ATOM 594 C C . SER A 1 78 ? 20.260 -14.502 -5.565 1.00 91.81 78 SER A C 1
ATOM 596 O O . SER A 1 78 ? 20.076 -15.487 -4.848 1.00 91.81 78 SER A O 1
ATOM 598 N N . ASN A 1 79 ? 21.333 -13.718 -5.433 1.00 92.56 79 ASN A N 1
ATOM 599 C CA . ASN A 1 79 ? 22.384 -13.905 -4.425 1.00 92.56 79 ASN A CA 1
ATOM 600 C C . ASN A 1 79 ? 22.141 -13.120 -3.124 1.00 92.56 79 ASN A C 1
ATOM 602 O O . ASN A 1 79 ? 22.956 -13.176 -2.206 1.00 92.56 79 ASN A O 1
ATOM 606 N N . PHE A 1 80 ? 21.039 -12.371 -3.021 1.00 92.38 80 PHE A N 1
ATOM 607 C CA . PHE A 1 80 ? 20.709 -11.625 -1.806 1.00 92.38 80 PHE A CA 1
ATOM 608 C C . PHE A 1 80 ? 19.909 -12.492 -0.833 1.00 92.38 80 PHE A C 1
ATOM 610 O O . PHE A 1 80 ? 18.855 -13.023 -1.188 1.00 92.38 80 PHE A O 1
ATOM 617 N N . SER A 1 81 ? 20.360 -12.560 0.421 1.00 92.31 81 SER A N 1
ATOM 618 C CA . SER A 1 81 ? 19.750 -13.390 1.470 1.00 92.31 81 SER A CA 1
ATOM 619 C C . SER A 1 81 ? 18.258 -13.104 1.682 1.00 92.31 81 SER A C 1
ATOM 621 O O . SER A 1 81 ? 17.465 -14.033 1.835 1.00 92.31 81 SER A O 1
ATOM 623 N N . THR A 1 82 ? 17.844 -11.834 1.624 1.00 92.44 82 THR A N 1
ATOM 624 C CA . THR A 1 82 ? 16.430 -11.436 1.718 1.00 92.44 82 THR A CA 1
ATOM 625 C C . THR A 1 82 ? 15.591 -12.069 0.609 1.00 92.44 82 THR A C 1
ATOM 627 O O . THR A 1 82 ? 14.552 -12.665 0.890 1.00 92.44 82 THR A O 1
ATOM 630 N N . TYR A 1 83 ? 16.047 -11.989 -0.642 1.00 93.62 83 TYR A N 1
ATOM 631 C CA . TYR A 1 83 ? 15.319 -12.497 -1.807 1.00 93.62 83 TYR A CA 1
ATOM 632 C C . TYR A 1 83 ? 15.328 -14.027 -1.879 1.00 93.62 83 TYR A C 1
ATOM 634 O O . TYR A 1 83 ? 14.316 -14.615 -2.247 1.00 93.62 83 TYR A O 1
ATOM 642 N N . GLN A 1 84 ? 16.406 -14.675 -1.431 1.00 93.44 84 GLN A N 1
ATOM 643 C CA . GLN A 1 84 ? 16.453 -16.132 -1.266 1.00 93.44 84 GLN A CA 1
ATOM 644 C C . GLN A 1 84 ? 15.449 -16.618 -0.215 1.00 93.44 84 GLN A C 1
ATOM 646 O O . GLN A 1 84 ? 14.751 -17.608 -0.428 1.00 93.44 84 GLN A O 1
ATOM 651 N N . ARG A 1 85 ? 15.313 -15.894 0.906 1.00 92.88 85 ARG A N 1
ATOM 652 C CA . ARG A 1 85 ? 14.286 -16.191 1.916 1.00 92.88 85 ARG A CA 1
ATOM 653 C C . ARG A 1 85 ? 12.879 -15.985 1.360 1.00 92.88 85 ARG A C 1
ATOM 655 O O . ARG A 1 85 ? 12.008 -16.816 1.598 1.00 92.88 85 ARG A O 1
ATOM 662 N N . MET A 1 86 ? 12.661 -14.914 0.595 1.00 93.81 86 MET A N 1
ATOM 663 C CA . MET A 1 86 ? 11.389 -14.692 -0.098 1.00 93.81 86 MET A CA 1
ATOM 664 C C . MET A 1 86 ? 11.070 -15.832 -1.066 1.00 93.81 86 MET A C 1
ATOM 666 O O . MET A 1 86 ? 9.948 -16.325 -1.061 1.00 93.81 86 MET A O 1
ATOM 670 N N . TRP A 1 87 ? 12.049 -16.292 -1.847 1.00 94.56 87 TRP A N 1
ATOM 671 C CA . TRP A 1 87 ? 11.903 -17.452 -2.725 1.00 94.56 87 TRP A CA 1
ATOM 672 C C . TRP A 1 87 ? 11.512 -18.715 -1.952 1.00 94.56 87 TRP A C 1
ATOM 674 O O . TRP A 1 87 ? 10.507 -19.341 -2.279 1.00 94.56 87 TRP A O 1
ATOM 684 N N . ALA A 1 88 ? 12.239 -19.048 -0.883 1.00 93.25 88 ALA A N 1
ATOM 685 C CA . ALA A 1 88 ? 11.938 -20.212 -0.051 1.00 93.25 88 ALA A CA 1
ATOM 686 C C . ALA A 1 88 ? 10.526 -20.144 0.563 1.00 93.25 88 ALA A C 1
ATOM 688 O O . ALA A 1 88 ? 9.819 -21.151 0.627 1.00 93.25 88 ALA A O 1
ATOM 689 N N . ASN A 1 89 ? 10.087 -18.952 0.970 1.00 92.94 89 ASN A N 1
ATOM 690 C CA . ASN A 1 89 ? 8.733 -18.724 1.471 1.00 92.94 89 ASN A CA 1
ATOM 691 C C . ASN A 1 89 ? 7.670 -18.871 0.375 1.00 92.94 89 ASN A C 1
ATOM 693 O O . ASN A 1 89 ? 6.609 -19.427 0.643 1.00 92.94 89 ASN A O 1
ATOM 697 N N . MET A 1 90 ? 7.936 -18.395 -0.846 1.00 93.88 90 MET A N 1
ATOM 698 C CA . MET A 1 90 ? 7.019 -18.562 -1.978 1.00 93.88 90 MET A CA 1
ATOM 699 C C . MET A 1 90 ? 6.883 -20.033 -2.381 1.00 93.88 90 MET A C 1
ATOM 701 O O . MET A 1 90 ? 5.769 -20.507 -2.583 1.00 93.88 90 MET A O 1
ATOM 705 N N . GLU A 1 91 ? 7.998 -20.762 -2.435 1.00 92.25 91 GLU A N 1
ATOM 706 C CA . GLU A 1 91 ? 8.035 -22.179 -2.812 1.00 92.25 91 GLU A CA 1
ATOM 707 C C . GLU A 1 91 ? 7.370 -23.083 -1.759 1.00 92.25 91 GLU A C 1
ATOM 709 O O . GLU A 1 91 ? 6.661 -24.032 -2.087 1.00 92.25 91 GLU A O 1
ATOM 714 N N . SER A 1 92 ? 7.560 -22.780 -0.471 1.00 92.12 92 SER A N 1
ATOM 715 C CA . SER A 1 92 ? 6.968 -23.556 0.631 1.00 92.12 92 SER A CA 1
ATOM 716 C C . SER A 1 92 ? 5.507 -23.202 0.932 1.00 92.12 92 SER A C 1
ATOM 718 O O . SER A 1 92 ? 4.843 -23.919 1.689 1.00 92.12 92 SER A O 1
ATOM 720 N N . ALA A 1 93 ? 4.977 -22.119 0.356 1.00 90.88 93 ALA A N 1
ATOM 721 C CA . ALA A 1 93 ? 3.624 -21.667 0.637 1.00 90.88 93 ALA A CA 1
ATOM 722 C C . ALA A 1 93 ? 2.562 -22.633 0.085 1.00 90.88 93 ALA A C 1
ATOM 724 O O . ALA A 1 93 ? 2.533 -22.976 -1.097 1.00 90.88 93 ALA A O 1
ATOM 725 N N . ARG A 1 94 ? 1.625 -23.027 0.956 1.00 89.19 94 ARG A N 1
ATOM 726 C CA . ARG A 1 94 ? 0.416 -23.778 0.594 1.00 89.19 94 ARG A CA 1
ATOM 727 C C . ARG A 1 94 ? -0.821 -23.014 1.075 1.00 89.19 94 ARG A C 1
ATOM 729 O O . ARG A 1 94 ? -0.870 -22.686 2.261 1.00 89.19 94 ARG A O 1
ATOM 736 N N . PRO A 1 95 ? -1.823 -22.739 0.219 1.00 88.56 95 PRO A N 1
ATOM 737 C CA . PRO A 1 95 ? -1.904 -23.038 -1.218 1.00 88.56 95 PRO A CA 1
ATOM 738 C C . PRO A 1 95 ? -0.912 -22.214 -2.058 1.00 88.56 95 PRO A C 1
ATOM 740 O O . PRO A 1 95 ? -0.383 -21.214 -1.576 1.00 88.56 95 PRO A O 1
ATOM 743 N N . SER A 1 96 ? -0.681 -22.632 -3.310 1.00 91.88 96 SER A N 1
ATOM 744 C CA . SER A 1 96 ? 0.270 -21.972 -4.218 1.00 91.88 96 SER A CA 1
ATOM 745 C C . SER A 1 96 ? 0.012 -20.466 -4.302 1.00 91.88 96 SER A C 1
ATOM 747 O O . SER A 1 96 ? -1.116 -20.020 -4.547 1.00 91.88 96 SER A O 1
ATOM 749 N N . VAL A 1 97 ? 1.067 -19.681 -4.087 1.00 93.50 97 VAL A N 1
ATOM 750 C CA . VAL A 1 97 ? 1.044 -18.213 -4.175 1.00 93.50 97 VAL A CA 1
ATOM 751 C C . VAL A 1 97 ? 1.279 -17.708 -5.591 1.00 93.50 97 VAL A C 1
ATOM 753 O O . VAL A 1 97 ? 1.059 -16.528 -5.852 1.00 93.50 97 VAL A O 1
ATOM 756 N N . PHE A 1 98 ? 1.718 -18.577 -6.497 1.00 94.75 98 PHE A N 1
ATOM 757 C CA . PHE A 1 98 ? 1.983 -18.217 -7.879 1.00 94.75 98 PHE A CA 1
ATOM 758 C C . PHE A 1 98 ? 0.693 -18.119 -8.695 1.00 94.75 98 PHE A C 1
ATOM 760 O O . PHE A 1 98 ? -0.343 -18.673 -8.320 1.00 94.75 98 PHE A O 1
ATOM 767 N N . THR A 1 99 ? 0.776 -17.404 -9.812 1.00 94.00 99 THR A N 1
ATOM 768 C CA . THR A 1 99 ? -0.334 -17.196 -10.756 1.00 94.00 99 THR A CA 1
ATOM 769 C C . THR A 1 99 ? 0.119 -17.496 -12.177 1.00 94.00 99 THR A C 1
ATOM 771 O O . THR A 1 99 ? 1.316 -17.495 -12.470 1.00 94.00 99 THR A O 1
ATOM 774 N N . THR A 1 100 ? -0.826 -17.790 -13.063 1.00 93.69 100 THR A N 1
ATOM 775 C CA . THR A 1 100 ? -0.529 -18.098 -14.468 1.00 93.69 100 THR A CA 1
ATOM 776 C C . THR A 1 100 ? -0.398 -16.847 -15.329 1.00 93.69 100 THR A C 1
ATOM 778 O O . THR A 1 100 ? 0.383 -16.843 -16.279 1.00 93.69 100 THR A O 1
ATOM 781 N N . SER A 1 101 ? -1.102 -15.767 -14.982 1.00 94.31 101 SER A N 1
ATOM 782 C CA . SER A 1 101 ? -1.075 -14.498 -15.712 1.00 94.31 101 SER A CA 1
ATOM 783 C C . SER A 1 101 ? -1.016 -13.289 -14.775 1.00 94.31 101 SER A C 1
ATOM 785 O O . SER A 1 101 ? -1.327 -13.377 -13.586 1.00 94.31 101 SER A O 1
ATOM 787 N N . ASN A 1 102 ? -0.626 -12.133 -15.322 1.00 93.56 102 ASN A N 1
ATOM 788 C CA . ASN A 1 102 ? -0.631 -10.876 -14.570 1.00 93.56 102 ASN A CA 1
ATOM 789 C C . ASN A 1 102 ? -2.050 -10.467 -14.153 1.00 93.56 102 ASN A C 1
ATOM 791 O O . ASN A 1 102 ? -2.233 -10.001 -13.033 1.00 93.56 102 ASN A O 1
ATOM 795 N N . ASP A 1 103 ? -3.045 -10.680 -15.018 1.00 93.44 103 ASP A N 1
ATOM 796 C CA . ASP A 1 103 ? -4.439 -10.322 -14.734 1.00 93.44 103 ASP A CA 1
ATOM 797 C C . ASP A 1 103 ? -5.007 -11.159 -13.578 1.00 93.44 103 ASP A C 1
ATOM 799 O O . ASP A 1 103 ? -5.649 -10.617 -12.679 1.00 93.44 103 ASP A O 1
ATOM 803 N N . GLU A 1 104 ? -4.683 -12.458 -13.534 1.00 94.69 104 GLU A N 1
ATOM 804 C CA . GLU A 1 104 ? -5.026 -13.335 -12.408 1.00 94.69 104 GLU A CA 1
ATOM 805 C C . GLU A 1 104 ? -4.359 -12.854 -11.108 1.00 94.69 104 GLU A C 1
ATOM 807 O O . GLU A 1 104 ? -4.990 -12.819 -10.050 1.00 94.69 104 GLU A O 1
ATOM 812 N N . GLY A 1 105 ? -3.090 -12.438 -11.183 1.00 93.56 105 GLY A N 1
ATOM 813 C CA . GLY A 1 105 ? -2.361 -11.844 -10.061 1.00 93.56 105 GLY A CA 1
ATOM 814 C C . GLY A 1 105 ? -3.028 -10.589 -9.512 1.00 93.56 105 GLY A C 1
ATOM 815 O O . GLY A 1 105 ? -3.209 -10.468 -8.298 1.00 93.56 105 GLY A O 1
ATOM 816 N N . VAL A 1 106 ? -3.452 -9.686 -10.396 1.00 94.12 106 VAL A N 1
ATOM 817 C CA . VAL A 1 106 ? -4.171 -8.458 -10.033 1.00 94.12 106 VAL A CA 1
ATOM 818 C C . VAL A 1 106 ? -5.514 -8.784 -9.378 1.00 94.12 106 VAL A C 1
ATOM 820 O O . VAL A 1 106 ? -5.811 -8.276 -8.296 1.00 94.12 106 VAL A O 1
ATOM 823 N N . GLU A 1 107 ? -6.305 -9.674 -9.976 1.00 93.81 107 GLU A N 1
ATOM 824 C CA . GLU A 1 107 ? -7.603 -10.079 -9.429 1.00 93.81 107 GLU A CA 1
ATOM 825 C C . GLU A 1 107 ? -7.457 -10.745 -8.051 1.00 93.81 107 GLU A C 1
ATOM 827 O O . GLU A 1 107 ? -8.254 -10.516 -7.137 1.00 93.81 107 GLU A O 1
ATOM 832 N N . ARG A 1 108 ? -6.397 -11.536 -7.862 1.00 94.19 108 ARG A N 1
ATOM 833 C CA . ARG A 1 108 ? -6.092 -12.181 -6.584 1.00 94.19 108 ARG A CA 1
ATOM 834 C C . ARG A 1 108 ? -5.749 -11.176 -5.486 1.00 94.19 108 ARG A C 1
ATOM 836 O O . ARG A 1 108 ? -6.162 -11.387 -4.346 1.00 94.19 108 ARG A O 1
ATOM 843 N N . VAL A 1 109 ? -5.038 -10.090 -5.802 1.00 93.25 109 VAL A N 1
ATOM 844 C CA . VAL A 1 109 ? -4.767 -9.001 -4.842 1.00 93.25 109 VAL A CA 1
ATOM 845 C C . VAL A 1 109 ? -6.066 -8.323 -4.416 1.00 93.25 109 VAL A C 1
ATOM 847 O O . VAL A 1 109 ? -6.292 -8.155 -3.216 1.00 93.25 109 VAL A O 1
ATOM 850 N N . LEU A 1 110 ? -6.944 -8.014 -5.375 1.00 92.31 110 LEU A N 1
ATOM 851 C CA . LEU A 1 110 ? -8.246 -7.395 -5.105 1.00 92.31 110 LEU A CA 1
ATOM 852 C C . LEU A 1 110 ? -9.111 -8.284 -4.195 1.00 92.31 110 LEU A C 1
ATOM 854 O O . LEU A 1 110 ? -9.615 -7.840 -3.163 1.00 92.31 110 LEU A O 1
ATOM 858 N N . LYS A 1 111 ? -9.206 -9.584 -4.504 1.00 92.62 111 LYS A N 1
ATOM 859 C CA . LYS A 1 111 ? -9.935 -10.563 -3.674 1.00 92.62 111 LYS A CA 1
ATOM 860 C C . LYS A 1 111 ? -9.293 -10.777 -2.301 1.00 92.62 111 LYS A C 1
ATOM 862 O O . LYS A 1 111 ? -9.993 -11.057 -1.329 1.00 92.62 111 LYS A O 1
ATOM 867 N N . GLY A 1 112 ? -7.970 -10.653 -2.217 1.00 84.19 112 GLY A N 1
ATOM 868 C CA . GLY A 1 112 ? -7.174 -10.916 -1.022 1.00 84.19 112 GLY A CA 1
ATOM 869 C C . GLY A 1 112 ? -7.287 -9.867 0.084 1.00 84.19 112 GLY A C 1
ATOM 870 O O . GLY A 1 112 ? -6.675 -10.071 1.130 1.00 84.19 112 GLY A O 1
ATOM 871 N N . LYS A 1 113 ? -8.022 -8.759 -0.120 1.00 82.88 113 LYS A N 1
ATOM 872 C CA . LYS A 1 113 ? -8.274 -7.700 0.883 1.00 82.88 113 LYS A CA 1
ATOM 873 C C . LYS A 1 113 ? -7.029 -7.346 1.720 1.00 82.88 113 LYS A C 1
ATOM 875 O O . LYS A 1 113 ? -7.064 -7.393 2.946 1.00 82.88 113 LYS A O 1
ATOM 880 N N . ARG A 1 114 ? -5.916 -7.007 1.050 1.00 84.44 114 ARG A N 1
ATOM 881 C CA . ARG A 1 114 ? -4.610 -6.626 1.649 1.00 84.44 114 ARG A CA 1
ATOM 882 C C . ARG A 1 114 ? -3.810 -7.754 2.334 1.00 84.44 114 ARG A C 1
ATOM 884 O O . ARG A 1 114 ? -2.781 -7.480 2.941 1.00 84.44 114 ARG A O 1
ATOM 891 N N . LEU A 1 115 ? -4.223 -9.019 2.215 1.00 88.06 115 LEU A N 1
ATOM 892 C CA . LEU A 1 115 ? -3.484 -10.189 2.731 1.00 88.06 115 LEU A CA 1
ATOM 893 C C . LEU A 1 115 ? -2.608 -10.885 1.676 1.00 88.06 115 LEU A C 1
ATOM 895 O O . LEU A 1 115 ? -1.912 -11.856 1.986 1.00 88.06 115 LEU A O 1
ATOM 899 N N . TYR A 1 116 ? -2.631 -10.400 0.434 1.00 92.12 116 TYR A N 1
ATOM 900 C CA . TYR A 1 116 ? -1.814 -10.906 -0.663 1.00 92.12 116 TYR A CA 1
ATOM 901 C C . TYR A 1 116 ? -1.181 -9.747 -1.439 1.00 92.12 116 TYR A C 1
ATOM 903 O O . TYR A 1 116 ? -1.875 -8.802 -1.805 1.00 92.12 116 TYR A O 1
ATOM 911 N N . ALA A 1 117 ? 0.122 -9.836 -1.697 1.00 92.81 117 ALA A N 1
ATOM 912 C CA . ALA A 1 117 ? 0.881 -8.890 -2.502 1.00 92.81 117 ALA A CA 1
ATOM 913 C C . ALA A 1 117 ? 1.380 -9.566 -3.785 1.00 92.81 117 ALA A C 1
ATOM 915 O O . ALA A 1 117 ? 1.923 -10.671 -3.753 1.00 92.81 117 ALA A O 1
ATOM 916 N N . PHE A 1 118 ? 1.224 -8.899 -4.923 1.00 94.69 118 PHE A N 1
ATOM 917 C CA . PHE A 1 118 ? 1.643 -9.440 -6.210 1.00 94.69 118 PHE A CA 1
ATOM 918 C C . PHE A 1 118 ? 2.886 -8.725 -6.731 1.00 94.69 118 PHE A C 1
ATOM 920 O O . PHE A 1 118 ? 2.925 -7.498 -6.824 1.00 94.69 118 PHE A O 1
ATOM 927 N N . LEU A 1 119 ? 3.909 -9.507 -7.063 1.00 93.81 119 LEU A N 1
ATOM 928 C CA . LEU A 1 119 ? 5.181 -9.027 -7.578 1.00 93.81 119 LEU A CA 1
ATOM 929 C C . LEU A 1 119 ? 5.140 -9.070 -9.104 1.00 93.81 119 LEU A C 1
ATOM 931 O O . LEU A 1 119 ? 5.152 -10.138 -9.718 1.00 93.81 119 LEU A O 1
ATOM 935 N N . MET A 1 120 ? 5.115 -7.886 -9.707 1.00 92.44 120 MET A N 1
ATOM 936 C CA . MET A 1 120 ? 5.058 -7.687 -11.152 1.00 92.44 120 MET A CA 1
ATOM 937 C C . MET A 1 120 ? 6.085 -6.633 -11.575 1.00 92.44 120 MET A C 1
ATOM 939 O O . MET A 1 120 ? 6.592 -5.865 -10.756 1.00 92.44 120 MET A O 1
ATOM 943 N N . GLU A 1 121 ? 6.405 -6.585 -12.867 1.00 91.81 121 GLU A N 1
ATOM 944 C CA . GLU A 1 121 ? 7.261 -5.540 -13.406 1.00 91.81 121 GLU A CA 1
ATOM 945 C C . GLU A 1 121 ? 6.680 -4.136 -13.167 1.00 91.81 121 GLU A C 1
ATOM 947 O O . GLU A 1 121 ? 5.490 -3.878 -13.343 1.00 91.81 121 GLU A O 1
ATOM 952 N N . SER A 1 122 ? 7.563 -3.201 -12.817 1.00 91.31 122 SER A N 1
ATOM 953 C CA . SER A 1 122 ? 7.219 -1.811 -12.510 1.00 91.31 122 SER A CA 1
ATOM 954 C C . SER A 1 122 ? 6.405 -1.083 -13.591 1.00 91.31 122 SER A C 1
ATOM 956 O O . SER A 1 122 ? 5.593 -0.225 -13.260 1.00 91.31 122 SER A O 1
ATOM 958 N N . THR A 1 123 ? 6.612 -1.385 -14.874 1.00 90.69 123 THR A N 1
ATOM 959 C CA . THR A 1 123 ? 5.899 -0.744 -15.993 1.00 90.69 123 THR A CA 1
ATOM 960 C C . THR A 1 123 ? 4.441 -1.197 -16.058 1.00 90.69 123 THR A C 1
ATOM 962 O O . THR A 1 123 ? 3.536 -0.361 -16.114 1.00 90.69 123 THR A O 1
ATOM 965 N N . SER A 1 124 ? 4.217 -2.507 -15.966 1.00 91.25 124 SER A N 1
ATOM 966 C CA . SER A 1 124 ? 2.892 -3.123 -15.886 1.00 91.25 124 SER A CA 1
ATOM 967 C C . SER A 1 124 ? 2.164 -2.715 -14.609 1.00 91.25 124 SER A C 1
ATOM 969 O O . SER A 1 124 ? 0.970 -2.437 -14.639 1.00 91.25 124 SER A O 1
ATOM 971 N N . LEU A 1 125 ? 2.880 -2.595 -13.488 1.00 91.94 125 LEU A N 1
ATOM 972 C CA . LEU A 1 125 ? 2.281 -2.186 -12.218 1.00 91.94 125 LEU A CA 1
ATOM 973 C C . LEU A 1 125 ? 1.780 -0.741 -12.292 1.00 91.94 125 LEU A C 1
ATOM 975 O O . LEU A 1 125 ? 0.622 -0.485 -11.975 1.00 91.94 125 LEU A O 1
ATOM 979 N N . GLN A 1 126 ? 2.606 0.178 -12.806 1.00 90.19 126 GLN A N 1
ATOM 980 C CA . GLN A 1 126 ? 2.194 1.564 -13.062 1.00 90.19 126 GLN A CA 1
ATOM 981 C C . GLN A 1 126 ? 0.972 1.635 -13.983 1.00 90.19 126 GLN A C 1
ATOM 983 O O . GLN A 1 126 ? 0.098 2.465 -13.777 1.00 90.19 126 GLN A O 1
ATOM 988 N N . TYR A 1 127 ? 0.888 0.759 -14.986 1.00 91.69 127 TYR A N 1
ATOM 989 C CA . TYR A 1 127 ? -0.250 0.729 -15.904 1.00 91.69 127 TYR A CA 1
ATOM 990 C C . TYR A 1 127 ? -1.561 0.347 -15.201 1.00 91.69 127 TYR A C 1
ATOM 992 O O . TYR A 1 127 ? -2.598 0.964 -15.450 1.00 91.69 127 TYR A O 1
ATOM 1000 N N . VAL A 1 128 ? -1.521 -0.666 -14.333 1.00 91.88 128 VAL A N 1
ATOM 1001 C CA . VAL A 1 128 ? -2.707 -1.183 -13.639 1.00 91.88 128 VAL A CA 1
ATOM 1002 C C . VAL A 1 128 ? -3.154 -0.244 -12.514 1.00 91.88 128 VAL A C 1
ATOM 1004 O O . VAL A 1 128 ? -4.348 0.015 -12.388 1.00 91.88 128 VAL A O 1
ATOM 1007 N N . VAL A 1 129 ? -2.219 0.307 -11.732 1.00 90.56 129 VAL A N 1
ATOM 1008 C CA . VAL A 1 129 ? -2.527 1.228 -10.618 1.00 90.56 129 VAL A CA 1
ATOM 1009 C C . VAL A 1 129 ? -3.181 2.521 -11.109 1.00 90.56 129 VAL A C 1
ATOM 1011 O O . VAL A 1 129 ? -4.109 3.009 -10.482 1.00 90.56 129 VAL A O 1
ATOM 1014 N N . GLU A 1 130 ? -2.777 3.043 -12.269 1.00 89.12 130 GLU A N 1
ATOM 1015 C CA . GLU A 1 130 ? -3.401 4.237 -12.871 1.00 89.12 130 GLU A CA 1
ATOM 1016 C C . GLU A 1 130 ? -4.875 4.022 -13.281 1.00 89.12 130 GLU A C 1
ATOM 1018 O O . GLU A 1 130 ? -5.599 4.990 -13.520 1.00 89.12 130 GLU A O 1
ATOM 1023 N N . ARG A 1 131 ? -5.321 2.761 -13.379 1.00 89.69 131 ARG A N 1
ATOM 1024 C CA . ARG A 1 131 ? -6.685 2.365 -13.778 1.00 89.69 131 ARG A CA 1
ATOM 1025 C C . ARG A 1 131 ? -7.536 1.890 -12.605 1.00 89.69 131 ARG A C 1
ATOM 1027 O O . ARG A 1 131 ? -8.738 2.152 -12.577 1.00 89.69 131 ARG A O 1
ATOM 1034 N N . ASN A 1 132 ? -6.916 1.186 -11.662 1.00 88.81 132 ASN A N 1
ATOM 1035 C CA . ASN A 1 132 ? -7.566 0.566 -10.515 1.00 88.81 132 ASN A CA 1
ATOM 1036 C C . ASN A 1 132 ? -7.062 1.206 -9.219 1.00 88.81 132 ASN A C 1
ATOM 1038 O O . ASN A 1 132 ? -5.998 0.849 -8.718 1.00 88.81 132 ASN A O 1
ATOM 1042 N N . CYS A 1 133 ? -7.869 2.099 -8.649 1.00 87.88 133 CYS A N 1
ATOM 1043 C CA . CYS A 1 133 ? -7.488 2.916 -7.491 1.00 87.88 133 CYS A CA 1
ATOM 1044 C C . CYS A 1 133 ? -7.510 2.155 -6.159 1.00 87.88 133 CYS A C 1
ATOM 1046 O O . CYS A 1 133 ? -7.019 2.643 -5.148 1.00 87.88 133 CYS A O 1
ATOM 1048 N N . GLU A 1 134 ? -8.047 0.935 -6.159 1.00 87.62 134 GLU A N 1
ATOM 1049 C CA . GLU A 1 134 ? -7.966 0.015 -5.021 1.00 87.62 134 GLU A CA 1
ATOM 1050 C C . GLU A 1 134 ? -6.561 -0.585 -4.846 1.00 87.62 134 GLU A C 1
ATOM 1052 O O . GLU A 1 134 ? -6.255 -1.168 -3.805 1.00 87.62 134 GLU A O 1
ATOM 1057 N N . LEU A 1 135 ? -5.706 -0.466 -5.867 1.00 88.69 135 LEU A N 1
ATOM 1058 C CA . LEU A 1 135 ? -4.351 -0.996 -5.868 1.00 88.69 135 LEU A CA 1
ATOM 1059 C C . LEU A 1 135 ? -3.350 0.118 -5.598 1.00 88.69 135 LEU A C 1
ATOM 1061 O O . LEU A 1 135 ? -3.439 1.210 -6.152 1.00 88.69 135 LEU A O 1
ATOM 1065 N N . THR A 1 136 ? -2.338 -0.192 -4.797 1.00 87.50 136 THR A N 1
ATOM 1066 C CA . THR A 1 136 ? -1.258 0.737 -4.476 1.00 87.50 136 THR A CA 1
ATOM 1067 C C . THR A 1 136 ? 0.094 0.109 -4.784 1.00 87.50 136 THR A C 1
ATOM 1069 O O . THR A 1 136 ? 0.330 -1.080 -4.556 1.00 87.50 136 THR A O 1
ATOM 1072 N N . GLN A 1 137 ? 1.004 0.915 -5.333 1.00 88.56 137 GLN A N 1
ATOM 1073 C CA . GLN A 1 137 ? 2.398 0.517 -5.485 1.00 88.56 137 GLN A CA 1
ATOM 1074 C C . GLN A 1 137 ? 3.119 0.694 -4.148 1.00 88.56 137 GLN A C 1
ATOM 1076 O O . GLN A 1 137 ? 3.137 1.795 -3.604 1.00 88.56 137 GLN A O 1
ATOM 1081 N N . ILE A 1 138 ? 3.766 -0.365 -3.661 1.00 88.00 138 ILE A N 1
ATOM 1082 C CA . ILE A 1 138 ? 4.553 -0.338 -2.424 1.00 88.00 138 ILE A CA 1
ATOM 1083 C C . ILE A 1 138 ? 6.040 -0.481 -2.753 1.00 88.00 138 ILE A C 1
ATOM 1085 O O . ILE A 1 138 ? 6.432 -1.306 -3.581 1.00 88.00 138 ILE A O 1
ATOM 1089 N N . GLY A 1 139 ? 6.867 0.307 -2.066 1.00 85.94 139 GLY A N 1
ATOM 1090 C CA . GLY A 1 139 ? 8.319 0.205 -2.123 1.00 85.94 139 GLY A CA 1
ATOM 1091 C C . GLY A 1 139 ? 8.959 0.719 -3.414 1.00 85.94 139 GLY A C 1
ATOM 1092 O O . GLY A 1 139 ? 8.338 1.345 -4.279 1.00 85.94 139 GLY A O 1
ATOM 1093 N N . ARG A 1 140 ? 10.269 0.481 -3.518 1.00 86.94 140 ARG A N 1
ATOM 1094 C CA . ARG A 1 140 ? 11.100 0.874 -4.665 1.00 86.94 140 ARG A CA 1
ATOM 1095 C C . ARG A 1 140 ? 11.262 -0.285 -5.648 1.00 86.94 140 ARG A C 1
ATOM 1097 O O . ARG A 1 140 ? 10.903 -1.425 -5.370 1.00 86.94 140 ARG A O 1
ATOM 1104 N N . ARG A 1 141 ? 11.822 0.015 -6.822 1.00 89.12 141 ARG A N 1
ATOM 1105 C CA . ARG A 1 141 ? 12.219 -1.012 -7.793 1.00 89.12 141 ARG A CA 1
ATOM 1106 C C . ARG A 1 141 ? 13.264 -1.942 -7.165 1.00 89.12 141 ARG A C 1
ATOM 1108 O O . ARG A 1 141 ? 14.261 -1.454 -6.643 1.00 89.12 141 ARG A O 1
ATOM 1115 N N . LEU A 1 142 ? 13.019 -3.251 -7.230 1.00 88.88 142 LEU A N 1
ATOM 1116 C CA . LEU A 1 142 ? 13.911 -4.285 -6.682 1.00 88.88 142 LEU A CA 1
ATOM 1117 C C . LEU A 1 142 ? 15.111 -4.564 -7.593 1.00 88.88 142 LEU A C 1
ATOM 1119 O O . LEU A 1 142 ? 16.160 -5.003 -7.129 1.00 88.88 142 LEU A O 1
ATOM 1123 N N . ASP A 1 143 ? 14.948 -4.299 -8.887 1.00 88.00 143 ASP A N 1
ATOM 1124 C CA . ASP A 1 143 ? 15.965 -4.435 -9.915 1.00 88.00 143 ASP A CA 1
ATOM 1125 C C . ASP A 1 143 ? 15.941 -3.247 -10.892 1.00 88.00 143 ASP A C 1
ATOM 1127 O O . ASP A 1 143 ? 15.015 -2.429 -10.921 1.00 88.00 143 ASP A O 1
ATOM 1131 N N . SER A 1 144 ? 17.003 -3.137 -11.690 1.00 87.44 144 SER A N 1
ATOM 1132 C CA . SER A 1 144 ? 17.104 -2.169 -12.782 1.00 87.44 144 SER A CA 1
ATOM 1133 C C . SER A 1 144 ? 17.112 -2.921 -14.107 1.00 87.44 144 SER A C 1
ATOM 1135 O O . SER A 1 144 ? 18.164 -3.290 -14.627 1.00 87.44 144 SER A O 1
ATOM 1137 N N . LYS A 1 145 ? 15.914 -3.204 -14.623 1.00 87.81 145 LYS A N 1
ATOM 1138 C CA . LYS A 1 145 ? 15.702 -3.818 -15.939 1.00 87.81 145 LYS A CA 1
ATOM 1139 C C . LYS A 1 145 ? 15.057 -2.824 -16.898 1.00 87.81 145 LYS A C 1
ATOM 1141 O O . LYS A 1 145 ? 14.359 -1.899 -16.481 1.00 87.81 145 LYS A O 1
ATOM 1146 N N . GLY A 1 146 ? 15.296 -3.031 -18.189 1.00 89.06 146 GLY A N 1
ATOM 1147 C CA . GLY A 1 146 ? 14.721 -2.229 -19.262 1.00 89.06 146 GLY A CA 1
ATOM 1148 C C . GLY A 1 146 ? 14.230 -3.101 -20.410 1.00 89.06 146 GLY A C 1
ATOM 1149 O O . GLY A 1 146 ? 14.771 -4.179 -20.657 1.00 89.06 146 GLY A O 1
ATOM 1150 N N . TYR A 1 147 ? 13.210 -2.618 -21.116 1.00 91.50 147 TYR A N 1
ATOM 1151 C CA . TYR A 1 147 ? 12.745 -3.241 -22.349 1.00 91.50 147 TYR A CA 1
ATOM 1152 C C . TYR A 1 147 ? 13.657 -2.880 -23.518 1.00 91.50 147 TYR A C 1
ATOM 1154 O O . TYR A 1 147 ? 14.090 -1.736 -23.658 1.00 91.50 147 TYR A O 1
ATOM 1162 N N . GLY A 1 148 ? 13.909 -3.860 -24.381 1.00 92.31 148 GLY A N 1
ATOM 1163 C CA . GLY A 1 148 ? 14.691 -3.696 -25.598 1.00 92.31 148 GLY A CA 1
ATOM 1164 C C . GLY A 1 148 ? 14.023 -4.385 -26.779 1.00 92.31 148 GLY A C 1
ATOM 1165 O O . GLY A 1 148 ? 13.230 -5.311 -26.615 1.00 92.31 148 GLY A O 1
ATOM 1166 N N . ILE A 1 149 ? 14.358 -3.930 -27.984 1.00 94.31 149 ILE A N 1
ATOM 1167 C CA . ILE A 1 149 ? 13.904 -4.556 -29.226 1.00 94.31 149 ILE A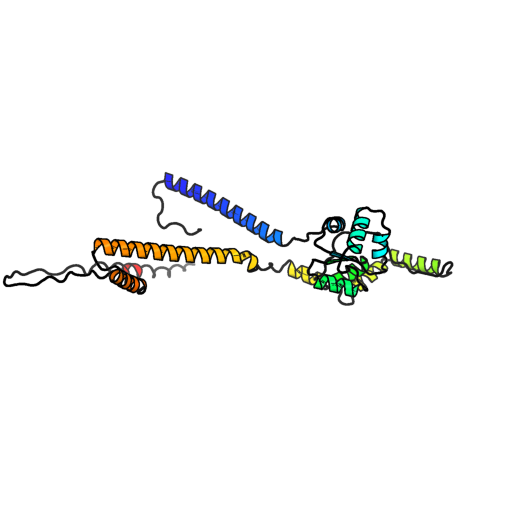 CA 1
ATOM 1168 C C . ILE A 1 149 ? 14.887 -5.678 -29.564 1.00 94.31 149 ILE A C 1
ATOM 1170 O O . ILE A 1 149 ? 16.044 -5.416 -29.899 1.00 94.31 149 ILE A O 1
ATOM 1174 N N . ALA A 1 150 ? 14.435 -6.926 -29.451 1.00 93.56 150 ALA A N 1
ATOM 1175 C CA . ALA A 1 150 ? 15.248 -8.093 -29.772 1.00 93.56 150 ALA A CA 1
ATOM 1176 C C . ALA A 1 150 ? 15.378 -8.271 -31.292 1.00 93.56 150 ALA A C 1
ATOM 1178 O O . ALA A 1 150 ? 14.422 -8.083 -32.042 1.00 93.56 150 ALA A O 1
ATOM 1179 N N . MET A 1 151 ? 16.573 -8.646 -31.744 1.00 93.75 151 MET A N 1
ATOM 1180 C CA . MET A 1 151 ? 16.892 -8.860 -33.157 1.00 93.75 151 MET A CA 1
ATOM 1181 C C . MET A 1 151 ? 17.756 -10.116 -33.285 1.00 93.75 151 MET A C 1
ATOM 1183 O O . MET A 1 151 ? 18.510 -10.409 -32.352 1.00 93.75 151 MET A O 1
ATOM 1187 N N . PRO A 1 152 ? 17.713 -10.832 -34.422 1.00 95.38 152 PRO A N 1
ATOM 1188 C CA . PRO A 1 152 ? 18.648 -11.917 -34.681 1.00 95.38 152 PRO A CA 1
ATOM 1189 C C . PRO A 1 152 ? 20.098 -11.449 -34.545 1.00 95.38 152 PRO A C 1
ATOM 1191 O O . PRO A 1 152 ? 20.437 -10.304 -34.876 1.00 95.38 152 PRO A O 1
ATOM 1194 N N . VAL A 1 153 ? 20.958 -12.351 -34.073 1.00 93.75 153 VAL A N 1
ATOM 1195 C CA . VAL A 1 153 ? 22.397 -12.093 -33.974 1.00 93.75 153 VAL A CA 1
ATOM 1196 C C . VAL A 1 153 ? 22.921 -11.701 -35.360 1.00 93.75 153 VAL A C 1
ATOM 1198 O O . VAL A 1 153 ? 22.568 -12.323 -36.358 1.00 93.75 153 VAL A O 1
ATOM 1201 N N . ASN A 1 154 ? 23.739 -10.647 -35.419 1.00 92.56 154 ASN A N 1
ATOM 1202 C CA . ASN A 1 154 ? 24.288 -10.072 -36.656 1.00 92.56 154 ASN A CA 1
ATOM 1203 C C . ASN A 1 154 ? 23.256 -9.467 -37.631 1.00 92.56 154 ASN A C 1
ATOM 1205 O O . ASN A 1 154 ? 23.544 -9.320 -38.817 1.00 92.56 154 ASN A O 1
ATOM 1209 N N . SER A 1 155 ? 22.076 -9.058 -37.152 1.00 94.81 155 SER A N 1
ATOM 1210 C CA . SER A 1 155 ? 21.116 -8.317 -37.981 1.00 94.81 155 SER A CA 1
ATOM 1211 C C . SER A 1 155 ? 21.694 -6.975 -38.480 1.00 94.81 155 SER A C 1
ATOM 1213 O O . SER A 1 155 ? 22.171 -6.178 -37.660 1.00 94.81 155 SER A O 1
ATOM 1215 N N . PRO A 1 156 ? 21.590 -6.658 -39.789 1.00 95.50 156 PRO A N 1
ATOM 1216 C CA . PRO A 1 156 ? 22.088 -5.400 -40.355 1.00 95.50 156 PRO A CA 1
ATOM 1217 C C . PRO A 1 156 ? 21.309 -4.171 -39.855 1.00 95.50 156 PRO A C 1
ATOM 1219 O O . PRO A 1 156 ? 21.817 -3.053 -39.883 1.00 95.50 156 PRO A O 1
ATOM 1222 N N . TYR A 1 157 ? 20.088 -4.364 -39.346 1.00 94.56 157 TYR A N 1
ATOM 1223 C CA . TYR A 1 157 ? 19.216 -3.279 -38.885 1.00 94.56 157 TYR A CA 1
ATOM 1224 C C . TYR A 1 157 ? 19.532 -2.791 -37.468 1.00 94.56 157 TYR A C 1
ATOM 1226 O O . TYR A 1 157 ? 19.034 -1.742 -37.056 1.00 94.56 157 TYR A O 1
ATOM 1234 N N . ARG A 1 158 ? 20.377 -3.512 -36.718 1.00 95.25 158 ARG A N 1
ATOM 1235 C CA . ARG A 1 158 ? 20.648 -3.220 -35.304 1.00 95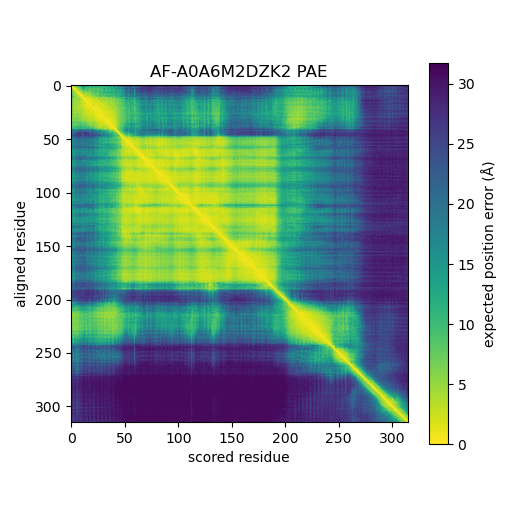.25 158 ARG A CA 1
ATOM 1236 C C . ARG A 1 158 ? 21.156 -1.808 -35.075 1.00 95.25 158 ARG A C 1
ATOM 1238 O O . ARG A 1 158 ? 20.643 -1.107 -34.206 1.00 95.25 158 ARG A O 1
ATOM 1245 N N . THR A 1 159 ? 22.132 -1.384 -35.869 1.00 94.62 159 THR A N 1
ATOM 1246 C CA . THR A 1 159 ? 22.745 -0.059 -35.739 1.00 94.62 159 THR A CA 1
ATOM 1247 C C . THR A 1 159 ? 21.753 1.049 -36.087 1.00 94.62 159 THR A C 1
ATOM 1249 O O . THR A 1 159 ? 21.633 2.017 -35.339 1.00 94.62 159 THR A O 1
ATOM 1252 N N . ALA A 1 160 ? 20.989 0.881 -37.171 1.00 95.94 160 ALA A N 1
ATOM 1253 C CA . ALA A 1 160 ? 19.999 1.863 -37.608 1.00 95.94 160 ALA A CA 1
ATOM 1254 C C . ALA A 1 160 ? 18.867 2.041 -36.579 1.00 95.94 160 ALA A C 1
ATOM 1256 O O . ALA A 1 160 ? 18.538 3.169 -36.211 1.00 95.94 160 ALA A O 1
ATOM 1257 N N . ILE A 1 161 ? 18.312 0.938 -36.060 1.00 95.69 161 ILE A N 1
ATOM 1258 C CA . ILE A 1 161 ? 17.240 0.971 -35.053 1.00 95.69 161 ILE A CA 1
ATOM 1259 C C . ILE A 1 161 ? 17.757 1.542 -33.731 1.00 95.69 161 ILE A C 1
ATOM 1261 O O . ILE A 1 161 ? 17.092 2.383 -33.132 1.00 95.69 161 ILE A O 1
ATOM 1265 N N . SER A 1 162 ? 18.952 1.143 -33.288 1.00 95.31 162 SER A N 1
ATOM 1266 C CA . SER A 1 162 ? 19.541 1.682 -32.058 1.00 95.31 162 SER A CA 1
ATOM 1267 C C . SER A 1 162 ? 19.745 3.197 -32.147 1.00 95.31 162 SER A C 1
ATOM 1269 O O . SER A 1 162 ? 19.413 3.905 -31.201 1.00 95.31 162 SER A O 1
ATOM 1271 N N . GLY A 1 163 ? 20.233 3.706 -33.286 1.00 96.25 163 GLY A N 1
ATOM 1272 C CA . GLY A 1 163 ? 20.371 5.146 -33.517 1.00 96.25 163 GLY A CA 1
ATOM 1273 C C . GLY A 1 163 ? 19.025 5.878 -33.517 1.00 96.25 163 GLY A C 1
ATOM 1274 O O . GLY A 1 163 ? 18.901 6.946 -32.923 1.00 96.25 163 GLY A O 1
ATOM 1275 N N . ALA A 1 164 ? 17.989 5.280 -34.113 1.00 96.19 164 ALA A N 1
ATOM 1276 C CA . ALA A 1 164 ? 16.640 5.843 -34.097 1.00 96.19 164 ALA A CA 1
ATOM 1277 C C . ALA A 1 164 ? 16.039 5.898 -32.680 1.00 96.19 164 ALA A C 1
ATOM 1279 O O . ALA A 1 164 ? 15.416 6.895 -32.316 1.00 96.19 164 ALA A O 1
ATOM 1280 N N . VAL A 1 165 ? 16.245 4.859 -31.863 1.00 96.06 165 VAL A N 1
ATOM 1281 C CA . VAL A 1 165 ? 15.789 4.832 -30.463 1.00 96.06 165 VAL A CA 1
ATOM 1282 C C . VAL A 1 165 ? 16.491 5.908 -29.636 1.00 96.06 165 VAL A C 1
ATOM 1284 O O . VAL A 1 165 ? 15.813 6.633 -28.910 1.00 96.06 165 VAL A O 1
ATOM 1287 N N . LEU A 1 166 ? 17.811 6.064 -29.790 1.00 96.25 166 LEU A N 1
ATOM 1288 C CA . LEU A 1 166 ? 18.573 7.120 -29.113 1.00 96.25 166 LEU A CA 1
ATOM 1289 C C . LEU A 1 166 ? 18.063 8.511 -29.496 1.00 96.25 166 LEU A C 1
ATOM 1291 O O . LEU A 1 166 ? 17.766 9.312 -28.615 1.00 96.25 166 LEU A O 1
ATOM 1295 N N . LYS A 1 167 ? 17.832 8.758 -30.789 1.00 97.12 167 LYS A N 1
ATOM 1296 C CA . LYS A 1 167 ? 17.250 10.020 -31.261 1.00 97.12 167 LYS A CA 1
ATOM 1297 C C . LYS A 1 167 ? 15.877 10.296 -30.635 1.00 97.12 167 LYS A C 1
ATOM 1299 O O . LYS A 1 167 ? 15.618 11.404 -30.180 1.00 97.12 167 LYS A O 1
ATOM 1304 N N . MET A 1 168 ? 14.996 9.294 -30.551 1.00 96.50 168 MET A N 1
ATOM 1305 C CA . MET A 1 168 ? 13.691 9.451 -29.886 1.00 96.50 168 MET A CA 1
ATOM 1306 C C . MET A 1 168 ? 13.803 9.677 -28.371 1.00 96.50 168 MET A C 1
ATOM 1308 O O . MET A 1 168 ? 12.906 10.281 -27.777 1.00 96.50 168 MET A O 1
ATOM 1312 N N . GLN A 1 169 ? 14.862 9.167 -27.740 1.00 95.44 169 GLN A N 1
ATOM 1313 C CA . GLN A 1 169 ? 15.144 9.382 -26.325 1.00 95.44 169 GLN A CA 1
ATOM 1314 C C . GLN A 1 169 ? 15.658 10.803 -26.068 1.00 95.44 169 GLN A C 1
ATOM 1316 O O . GLN A 1 169 ? 15.141 11.463 -25.170 1.00 95.44 169 GLN A O 1
ATOM 1321 N N . GLU A 1 170 ? 16.609 11.285 -26.873 1.00 96.44 170 GLU A N 1
ATOM 1322 C CA . GLU A 1 170 ? 17.151 12.652 -26.815 1.00 96.44 170 GLU A CA 1
ATOM 1323 C C . GLU A 1 170 ? 16.070 13.706 -27.085 1.00 96.44 170 GLU A C 1
ATOM 1325 O O . GLU A 1 170 ? 15.974 14.699 -26.371 1.00 96.44 170 GLU A O 1
ATOM 1330 N N . GLU A 1 171 ? 15.192 13.452 -28.059 1.00 97.12 171 GLU A N 1
ATOM 1331 C CA . GLU A 1 171 ? 14.033 14.306 -28.353 1.00 97.12 171 GLU A CA 1
ATOM 1332 C C . GLU A 1 171 ? 12.933 14.230 -27.272 1.00 97.12 171 GLU A C 1
ATOM 1334 O O . GLU A 1 171 ? 11.937 14.949 -27.347 1.00 97.12 171 GLU A O 1
ATOM 1339 N N . GLY A 1 172 ? 13.043 13.325 -26.292 1.00 96.12 172 GLY A N 1
ATOM 1340 C CA . GLY A 1 172 ? 12.038 13.124 -25.242 1.00 96.12 172 GLY A CA 1
ATOM 1341 C C . GLY A 1 172 ? 10.726 12.483 -25.718 1.00 96.12 172 GLY A C 1
ATOM 1342 O O . GLY A 1 172 ? 9.796 12.313 -24.923 1.00 96.12 172 GLY A O 1
ATOM 1343 N N . LYS A 1 173 ? 10.631 12.063 -26.986 1.00 96.38 173 LYS A N 1
ATOM 1344 C CA . LYS A 1 173 ? 9.422 11.453 -27.570 1.00 96.38 173 LYS A CA 1
ATOM 1345 C C . LYS A 1 173 ? 9.012 10.167 -26.865 1.00 96.38 173 LYS A C 1
ATOM 1347 O O . LYS A 1 173 ? 7.821 9.926 -26.684 1.00 96.38 173 LYS A O 1
ATOM 1352 N N . LEU A 1 174 ? 9.973 9.355 -26.420 1.00 95.12 174 LEU A N 1
ATOM 1353 C CA . LEU A 1 174 ? 9.670 8.138 -25.657 1.00 95.12 174 LEU A CA 1
ATOM 1354 C C . LEU A 1 174 ? 8.942 8.451 -24.343 1.00 95.12 174 LEU A C 1
ATOM 1356 O O . LEU A 1 174 ? 8.018 7.734 -23.962 1.00 95.12 174 LEU A O 1
ATOM 1360 N N . HIS A 1 175 ? 9.318 9.541 -23.671 1.00 94.06 175 HIS A N 1
ATOM 1361 C CA . HIS A 1 175 ? 8.647 9.971 -22.448 1.00 94.06 175 HIS A CA 1
ATOM 1362 C C . HIS A 1 175 ? 7.229 10.477 -22.736 1.00 94.06 175 HIS A C 1
ATOM 1364 O O . HIS A 1 175 ? 6.292 10.084 -22.045 1.00 94.06 175 HIS A O 1
ATOM 1370 N N . GLN A 1 176 ? 7.055 11.269 -23.799 1.00 95.31 176 GLN A N 1
ATOM 1371 C CA . GLN A 1 176 ? 5.734 11.729 -24.242 1.00 95.31 176 GLN A CA 1
ATOM 1372 C C . GLN A 1 176 ? 4.808 10.551 -24.566 1.00 95.31 176 GLN A C 1
ATOM 1374 O O . GLN A 1 176 ? 3.666 10.515 -24.113 1.00 95.31 176 GLN A O 1
ATOM 1379 N N . LEU A 1 177 ? 5.312 9.545 -25.288 1.00 94.75 177 LEU A N 1
ATOM 1380 C CA . LEU A 1 177 ? 4.564 8.323 -25.575 1.00 94.75 177 LEU A CA 1
ATOM 1381 C C . LEU A 1 177 ? 4.209 7.569 -24.292 1.00 94.75 177 LEU A C 1
ATOM 1383 O O . LEU A 1 177 ? 3.066 7.144 -24.143 1.00 94.75 177 LEU A O 1
ATOM 1387 N N . LYS A 1 178 ? 5.143 7.436 -23.344 1.00 92.62 178 LYS A N 1
ATOM 1388 C CA . LYS A 1 178 ? 4.854 6.797 -22.056 1.00 92.62 178 LYS A CA 1
ATOM 1389 C C . LYS A 1 178 ? 3.697 7.499 -21.345 1.00 92.62 178 LYS A C 1
ATOM 1391 O O . LYS A 1 178 ? 2.746 6.831 -20.956 1.00 92.62 178 LYS A O 1
ATOM 1396 N N . THR A 1 179 ? 3.756 8.820 -21.197 1.00 91.75 179 THR A N 1
ATOM 1397 C CA . THR A 1 179 ? 2.696 9.597 -20.534 1.00 91.75 179 THR A CA 1
ATOM 1398 C C . THR A 1 179 ? 1.361 9.435 -21.253 1.00 91.75 179 THR A C 1
ATOM 1400 O O . THR A 1 179 ? 0.366 9.094 -20.615 1.00 91.75 179 THR A O 1
ATOM 1403 N N . LYS A 1 180 ? 1.359 9.541 -22.585 1.00 92.94 180 LYS A N 1
ATOM 1404 C CA . LYS A 1 180 ? 0.164 9.359 -23.411 1.00 92.94 180 LYS A CA 1
ATOM 1405 C C . LYS A 1 180 ? -0.499 7.996 -23.195 1.00 92.94 180 LYS A C 1
ATOM 1407 O O . LYS A 1 180 ? -1.704 7.917 -22.987 1.00 92.94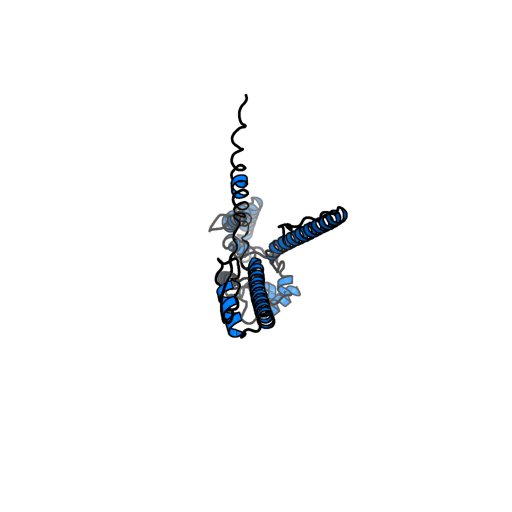 180 LYS A O 1
ATOM 1412 N N . TRP A 1 181 ? 0.269 6.908 -23.221 1.00 92.38 181 TRP A N 1
ATOM 1413 C CA . TRP A 1 181 ? -0.296 5.554 -23.137 1.00 92.38 181 TRP A CA 1
ATOM 1414 C C . TRP A 1 181 ? -0.606 5.090 -21.708 1.00 92.38 181 TRP A C 1
ATOM 1416 O O . TRP A 1 181 ? -1.520 4.286 -21.520 1.00 92.38 181 TRP A O 1
ATOM 1426 N N . TRP A 1 182 ? 0.115 5.590 -20.700 1.00 91.00 182 TRP A N 1
ATOM 1427 C CA . TRP A 1 182 ? -0.129 5.220 -19.302 1.00 91.00 182 TRP A CA 1
ATOM 1428 C C . TRP A 1 182 ? -1.185 6.092 -18.626 1.00 91.00 182 TRP A C 1
ATOM 1430 O O . TRP A 1 182 ? -2.022 5.535 -17.919 1.00 91.00 182 TRP A O 1
ATOM 1440 N N . LYS A 1 183 ? -1.143 7.416 -18.832 1.00 88.56 183 LYS A N 1
ATOM 1441 C CA . LYS A 1 183 ? -1.956 8.391 -18.090 1.00 88.56 183 LYS A CA 1
ATOM 1442 C C . LYS A 1 183 ? -3.122 8.979 -18.875 1.00 88.56 183 LYS A C 1
ATOM 1444 O O . LYS A 1 183 ? -4.121 9.304 -18.262 1.00 88.56 183 LYS A O 1
ATOM 1449 N N . GLU A 1 184 ? -3.016 9.140 -20.193 1.00 86.75 184 GLU A N 1
ATOM 1450 C CA . GLU A 1 184 ? -4.064 9.830 -20.972 1.00 86.75 184 GLU A CA 1
ATOM 1451 C C . GLU A 1 184 ? -5.017 8.848 -21.666 1.00 86.75 184 GLU A C 1
ATOM 1453 O O . GLU A 1 184 ? -6.226 9.054 -21.721 1.00 86.75 184 GLU A O 1
ATOM 1458 N N . MET A 1 185 ? -4.480 7.758 -22.211 1.00 85.44 185 MET A N 1
ATOM 1459 C CA . MET A 1 185 ? -5.235 6.806 -23.023 1.00 85.44 185 MET A CA 1
ATOM 1460 C C . MET A 1 185 ? -5.742 5.608 -22.210 1.00 85.44 185 MET A C 1
ATOM 1462 O O . MET A 1 185 ? -5.149 5.206 -21.210 1.00 85.44 185 MET A O 1
ATOM 1466 N N . HIS A 1 186 ? -6.811 4.965 -22.698 1.00 81.00 186 HIS A N 1
ATOM 1467 C CA . HIS A 1 186 ? -7.352 3.706 -22.157 1.00 81.00 186 HIS A CA 1
ATOM 1468 C C . HIS A 1 186 ? -7.669 3.760 -20.650 1.00 81.00 186 HIS A C 1
ATOM 1470 O O . HIS A 1 186 ? -7.362 2.812 -19.927 1.00 81.00 186 HIS A O 1
ATOM 1476 N N . GLY A 1 187 ? -8.229 4.876 -20.171 1.00 76.19 187 GLY A N 1
ATOM 1477 C CA . GLY A 1 187 ? -8.646 5.038 -18.773 1.00 76.19 187 GLY A CA 1
ATOM 1478 C C . GLY A 1 187 ? -7.506 5.250 -17.771 1.00 76.19 187 GLY A C 1
ATOM 1479 O O . GLY A 1 187 ? -7.699 4.980 -16.589 1.00 76.19 187 GLY A O 1
ATOM 1480 N N . GLY A 1 188 ? -6.326 5.685 -18.227 1.00 77.00 188 GLY A N 1
ATOM 1481 C CA . GLY A 1 188 ? -5.259 6.153 -17.338 1.00 77.00 188 GLY A CA 1
ATOM 1482 C C . GLY A 1 188 ? -5.640 7.440 -16.597 1.00 77.00 188 GLY A C 1
ATOM 1483 O O . GLY A 1 188 ? -6.529 8.169 -17.035 1.00 77.00 188 GLY A O 1
ATOM 1484 N N . GLY A 1 189 ? -4.984 7.706 -15.464 1.00 78.56 189 GLY A N 1
ATOM 1485 C CA . GLY A 1 189 ? -5.174 8.940 -14.695 1.00 78.56 189 GLY A CA 1
ATOM 1486 C C . GLY A 1 189 ? -6.470 9.006 -13.879 1.00 78.56 189 GLY A C 1
ATOM 1487 O O . GLY A 1 189 ? -6.724 10.025 -13.232 1.00 78.56 189 GLY A O 1
ATOM 1488 N N . LYS A 1 190 ? -7.270 7.931 -13.860 1.00 78.69 190 LYS A N 1
ATOM 1489 C CA . LYS A 1 190 ? -8.544 7.857 -13.127 1.00 78.69 190 LYS A CA 1
ATOM 1490 C C . LYS A 1 190 ? -8.362 8.065 -11.619 1.00 78.69 190 LYS A C 1
ATOM 1492 O O . LYS A 1 190 ? -9.205 8.665 -10.969 1.00 78.69 190 LYS A O 1
ATOM 1497 N N . CYS A 1 191 ? -7.234 7.619 -11.074 1.00 74.94 191 CYS A N 1
ATOM 1498 C CA . CYS A 1 191 ? -6.976 7.670 -9.635 1.00 74.94 191 CYS A CA 1
ATOM 1499 C C . CYS A 1 191 ? -6.449 9.019 -9.141 1.00 74.94 191 CYS A C 1
ATOM 1501 O O . CYS A 1 191 ? -6.535 9.302 -7.952 1.00 74.94 191 CYS A O 1
ATOM 1503 N N . THR A 1 192 ? -5.954 9.877 -10.037 1.00 63.91 192 THR A N 1
ATOM 1504 C CA . THR A 1 192 ? -5.491 11.229 -9.685 1.00 63.91 192 THR A CA 1
ATOM 1505 C C . THR A 1 192 ? -6.638 12.192 -9.371 1.00 63.91 192 THR A C 1
ATOM 1507 O O . THR A 1 192 ? -6.445 13.111 -8.577 1.00 63.91 192 THR A O 1
ATOM 1510 N N . SER A 1 193 ? -7.825 11.997 -9.959 1.00 51.69 193 SER A N 1
ATOM 1511 C CA . SER A 1 193 ? -9.012 12.797 -9.625 1.00 51.69 193 SER A CA 1
ATOM 1512 C C . SER A 1 193 ? -9.623 12.388 -8.287 1.00 51.69 193 SER A C 1
ATOM 1514 O O . SER A 1 193 ? -10.051 13.258 -7.535 1.00 51.69 193 SER A O 1
ATOM 1516 N N . ASP A 1 194 ? -9.592 11.092 -7.961 1.00 49.25 194 ASP A N 1
ATOM 1517 C CA . ASP A 1 194 ? -10.224 10.572 -6.747 1.00 49.25 194 ASP A CA 1
ATOM 1518 C C . ASP A 1 194 ? -9.431 10.919 -5.483 1.00 49.25 194 ASP A C 1
ATOM 1520 O O . ASP A 1 194 ? -10.041 11.210 -4.461 1.00 49.25 194 ASP A O 1
ATOM 1524 N N . THR A 1 195 ? -8.094 10.990 -5.532 1.00 46.12 195 THR A N 1
ATOM 1525 C CA . THR A 1 195 ? -7.286 11.471 -4.392 1.00 46.12 195 THR A CA 1
ATOM 1526 C C . THR A 1 195 ? -7.484 12.957 -4.102 1.00 46.12 195 THR A C 1
ATOM 1528 O O . THR A 1 195 ? -7.496 13.342 -2.940 1.00 46.12 195 THR A O 1
ATOM 1531 N N . ALA A 1 196 ? -7.717 13.790 -5.124 1.00 43.31 196 ALA A N 1
ATOM 1532 C CA . ALA A 1 196 ? -8.002 15.212 -4.912 1.00 43.31 196 ALA A CA 1
ATOM 1533 C C . ALA A 1 196 ? -9.390 15.446 -4.289 1.00 43.31 196 ALA A C 1
ATOM 1535 O O . ALA A 1 196 ? -9.582 16.427 -3.582 1.00 43.31 196 ALA A O 1
ATOM 1536 N N . THR A 1 197 ? -10.349 14.541 -4.514 1.00 41.84 197 THR A N 1
ATOM 1537 C CA . THR A 1 197 ? -11.661 14.577 -3.848 1.00 41.84 197 THR A CA 1
ATOM 1538 C C . THR A 1 197 ? -11.700 13.805 -2.527 1.00 41.84 197 THR A C 1
ATOM 1540 O O . THR A 1 197 ? -12.511 14.140 -1.669 1.00 41.84 197 THR A O 1
ATOM 1543 N N . ALA A 1 198 ? -10.839 12.799 -2.335 1.00 44.59 198 ALA A N 1
ATOM 1544 C CA . ALA A 1 198 ? -10.792 11.972 -1.126 1.00 44.59 198 ALA A CA 1
ATOM 1545 C C . ALA A 1 198 ? -9.996 12.616 0.019 1.00 44.59 198 ALA A C 1
ATOM 1547 O O . ALA A 1 198 ? -10.353 12.407 1.178 1.00 44.59 198 ALA A O 1
ATOM 1548 N N . ASP A 1 199 ? -8.974 13.425 -0.287 1.00 44.84 199 ASP A N 1
ATOM 1549 C CA . ASP A 1 199 ? -8.281 14.241 0.723 1.00 44.84 199 ASP A CA 1
ATOM 1550 C C . ASP A 1 199 ? -9.141 15.426 1.212 1.00 44.84 199 ASP A C 1
ATOM 1552 O O . ASP A 1 199 ? -8.889 15.954 2.294 1.00 44.84 199 ASP A O 1
ATOM 1556 N N . ASP A 1 200 ? -10.181 15.810 0.459 1.00 44.31 200 ASP A N 1
ATOM 1557 C CA . ASP A 1 200 ? -11.076 16.937 0.782 1.00 44.31 200 ASP A CA 1
ATOM 1558 C C . ASP A 1 200 ? -12.446 16.488 1.335 1.00 44.31 200 ASP A C 1
ATOM 1560 O O . ASP A 1 200 ? -13.161 17.253 1.989 1.00 44.31 200 ASP A O 1
ATOM 1564 N N . SER A 1 201 ? -12.822 15.218 1.149 1.00 44.22 201 SER A N 1
ATOM 1565 C CA . SER A 1 201 ? -13.938 14.625 1.881 1.00 44.22 201 SER A CA 1
ATOM 1566 C C . SER A 1 201 ? -13.468 14.274 3.288 1.00 44.22 201 SER A C 1
ATOM 1568 O O . SER A 1 201 ? -12.820 13.249 3.493 1.00 44.22 201 SER A O 1
ATOM 1570 N N . ALA A 1 202 ? -13.790 15.132 4.260 1.00 48.97 202 ALA A N 1
ATOM 1571 C CA . ALA A 1 202 ? -13.613 14.874 5.685 1.00 48.97 202 ALA A CA 1
ATOM 1572 C C . ALA A 1 202 ? -14.103 13.456 6.024 1.00 48.97 202 ALA A C 1
ATOM 1574 O O . ALA A 1 202 ? -15.302 13.209 6.130 1.00 48.97 202 ALA A O 1
ATOM 1575 N N . ALA A 1 203 ? -13.166 12.511 6.120 1.00 55.34 203 ALA A N 1
ATOM 1576 C CA . ALA A 1 203 ? -13.499 11.100 6.171 1.00 55.34 203 ALA A CA 1
ATOM 1577 C C . ALA A 1 203 ? -14.357 10.812 7.408 1.00 55.34 203 ALA A C 1
ATOM 1579 O O . ALA A 1 203 ? -13.922 11.016 8.548 1.00 55.34 203 ALA A O 1
ATOM 1580 N N . GLU A 1 204 ? -15.584 10.368 7.146 1.00 59.91 204 GLU A N 1
ATOM 1581 C CA . GLU A 1 204 ? -16.664 10.249 8.116 1.00 59.91 204 GLU A CA 1
ATOM 1582 C C . GLU A 1 204 ? -16.248 9.357 9.296 1.00 59.91 204 GLU A C 1
ATOM 1584 O O . GLU A 1 204 ? -15.591 8.322 9.140 1.00 59.91 204 GLU A O 1
ATOM 1589 N N . LEU A 1 205 ? -16.583 9.791 10.512 1.00 64.12 205 LEU A N 1
ATOM 1590 C CA . LEU A 1 205 ? -16.373 9.008 11.726 1.00 64.12 205 LEU A CA 1
ATOM 1591 C C . LEU A 1 205 ? -17.343 7.823 11.715 1.00 64.12 205 LEU A C 1
ATOM 1593 O O . LEU A 1 205 ? -18.544 7.992 11.919 1.00 64.12 205 LEU A O 1
ATOM 1597 N N . GLY A 1 206 ? -16.812 6.628 11.464 1.00 69.00 206 GLY A N 1
ATOM 1598 C CA . GLY A 1 206 ? -17.585 5.393 11.470 1.00 69.00 206 GLY A CA 1
ATOM 1599 C C . GLY A 1 206 ? -18.134 5.052 12.856 1.00 69.00 206 GLY A C 1
ATOM 1600 O O . GLY A 1 206 ? -17.564 5.413 13.891 1.00 69.00 206 GLY A O 1
ATOM 1601 N N . ILE A 1 207 ? -19.237 4.298 12.877 1.00 76.81 207 ILE A N 1
ATOM 1602 C CA . ILE A 1 207 ? -19.844 3.790 14.115 1.00 76.81 207 ILE A CA 1
ATOM 1603 C C . ILE A 1 207 ? -18.881 2.904 14.915 1.00 76.81 207 ILE A C 1
ATOM 1605 O O . ILE A 1 207 ? -19.009 2.831 16.131 1.00 76.81 207 ILE A O 1
ATOM 1609 N N . ASP A 1 208 ? -17.878 2.302 14.274 1.00 73.31 208 ASP A N 1
ATOM 1610 C CA . ASP A 1 208 ? -16.866 1.477 14.940 1.00 73.31 208 ASP A CA 1
ATOM 1611 C C . ASP A 1 208 ? -16.015 2.288 15.934 1.00 73.31 208 ASP A C 1
ATOM 1613 O O . ASP A 1 208 ? -15.688 1.802 17.016 1.00 73.31 208 ASP A O 1
ATOM 1617 N N . ASN A 1 209 ? -15.738 3.561 15.632 1.00 73.88 209 ASN A N 1
ATOM 1618 C CA . ASN A 1 209 ? -14.965 4.449 16.505 1.00 73.88 209 ASN A CA 1
ATOM 1619 C C . ASN A 1 209 ? -15.816 5.039 17.646 1.00 73.88 209 ASN A C 1
ATOM 1621 O O . ASN A 1 209 ? -15.293 5.347 18.715 1.00 73.88 209 ASN A O 1
ATOM 1625 N N . VAL A 1 210 ? -17.129 5.203 17.438 1.00 80.25 210 VAL A N 1
ATOM 1626 C CA . VAL A 1 210 ? -18.053 5.837 18.407 1.00 80.25 210 VAL A CA 1
ATOM 1627 C C . VAL A 1 210 ? -18.876 4.801 19.192 1.00 80.25 210 VAL A C 1
ATOM 1629 O O . VAL A 1 210 ? -19.443 5.106 20.242 1.00 80.25 210 VAL A O 1
ATOM 1632 N N . GLY A 1 211 ? -18.902 3.545 18.742 1.00 82.50 211 GLY A N 1
ATOM 1633 C CA . GLY A 1 211 ? -19.720 2.462 19.290 1.00 82.50 211 GLY A CA 1
ATOM 1634 C C . GLY A 1 211 ? -19.456 2.189 20.768 1.00 82.50 211 GLY A C 1
ATOM 1635 O O . GLY A 1 211 ? -20.395 1.975 21.537 1.00 82.50 211 GLY A O 1
ATOM 1636 N N . GLY A 1 212 ? -18.198 2.302 21.205 1.00 85.75 212 GLY A N 1
ATOM 1637 C CA . GLY A 1 212 ? -17.827 2.153 22.614 1.00 85.75 212 GLY A CA 1
ATOM 1638 C C . GLY A 1 212 ? -18.536 3.149 23.541 1.00 85.75 212 GLY A C 1
ATOM 1639 O O . GLY A 1 212 ? -18.926 2.785 24.650 1.00 85.75 212 GLY A O 1
ATOM 1640 N N . VAL A 1 213 ? -18.790 4.379 23.076 1.00 87.69 213 VAL A N 1
ATOM 1641 C CA . VAL A 1 213 ? -19.484 5.414 23.863 1.00 87.69 213 VAL A CA 1
ATOM 1642 C C . VAL A 1 213 ? -20.940 5.017 24.122 1.00 87.69 213 VAL A C 1
ATOM 1644 O O . VAL A 1 213 ? -21.435 5.175 25.240 1.00 87.69 213 VAL A O 1
ATOM 1647 N N . PHE A 1 214 ? -21.617 4.439 23.126 1.00 88.19 214 PHE A N 1
ATOM 1648 C CA . PHE A 1 214 ? -22.999 3.970 23.267 1.00 88.19 214 PHE A CA 1
ATOM 1649 C C . PHE A 1 214 ? -23.121 2.780 24.224 1.00 88.19 214 PHE A C 1
ATOM 1651 O O . PHE A 1 214 ? -24.068 2.721 25.010 1.00 88.19 214 PHE A O 1
ATOM 1658 N N . VAL A 1 215 ? -22.150 1.862 24.215 1.00 91.62 215 VAL A N 1
ATOM 1659 C CA . VAL A 1 215 ? -22.123 0.721 25.146 1.00 91.62 215 VAL A CA 1
ATOM 1660 C C . VAL A 1 215 ? -21.967 1.198 26.593 1.00 91.62 215 VAL A C 1
ATOM 1662 O O . VAL A 1 215 ? -22.698 0.742 27.475 1.00 91.62 215 VAL A O 1
ATOM 1665 N N . VAL A 1 216 ? -21.064 2.154 26.843 1.00 93.62 216 VAL A N 1
ATOM 1666 C CA . VAL A 1 216 ? -20.869 2.738 28.182 1.00 93.62 216 VAL A CA 1
ATOM 1667 C C . VAL A 1 216 ? -22.127 3.469 28.656 1.00 93.62 216 VAL A C 1
ATOM 1669 O O . VAL A 1 216 ? -22.535 3.285 29.803 1.00 93.62 216 VAL A O 1
ATOM 1672 N N . LEU A 1 217 ? -22.780 4.241 27.779 1.00 92.62 217 LEU A N 1
ATOM 1673 C CA . LEU A 1 217 ? -24.046 4.911 28.087 1.00 92.62 217 LEU A CA 1
ATOM 1674 C C . LEU A 1 217 ? -25.137 3.903 28.480 1.00 92.62 217 LEU A C 1
ATOM 1676 O O . LEU A 1 217 ? -25.782 4.068 29.514 1.00 92.62 217 LEU A O 1
ATOM 1680 N N . GLY A 1 218 ? -25.309 2.838 27.691 1.00 93.12 218 GLY A N 1
ATOM 1681 C CA . GLY A 1 218 ? -26.301 1.795 27.960 1.00 93.12 218 GLY A CA 1
ATOM 1682 C C . GLY A 1 218 ? -26.061 1.086 29.294 1.00 93.12 218 GLY A C 1
ATOM 1683 O O . GLY A 1 218 ? -26.989 0.922 30.088 1.00 93.12 218 GLY A O 1
ATOM 1684 N N . CYS A 1 219 ? -24.806 0.733 29.583 1.00 95.25 219 CYS A N 1
ATOM 1685 C CA . CYS A 1 219 ? -24.423 0.144 30.865 1.00 95.25 219 CYS A CA 1
ATOM 1686 C C . CYS A 1 219 ? -24.701 1.103 32.037 1.00 95.25 219 CYS A C 1
ATOM 1688 O O . CYS A 1 219 ? -25.300 0.702 33.035 1.00 95.25 219 CYS A O 1
ATOM 1690 N N . GLY A 1 220 ? -24.353 2.386 31.890 1.00 94.88 220 GLY A N 1
ATOM 1691 C CA . GLY A 1 220 ? -24.610 3.418 32.897 1.00 94.88 220 GLY A CA 1
ATOM 1692 C C . GLY A 1 220 ? -26.097 3.587 33.216 1.00 94.88 220 GLY A C 1
ATOM 1693 O O . GLY A 1 220 ? -26.475 3.612 34.387 1.00 94.88 220 GLY A O 1
ATOM 1694 N N . CYS A 1 221 ? -26.957 3.625 32.193 1.00 94.69 221 CYS A N 1
ATOM 1695 C CA . CYS A 1 221 ? -28.408 3.651 32.382 1.00 94.69 221 CYS A CA 1
ATOM 1696 C C . CYS A 1 221 ? -28.916 2.392 33.100 1.00 94.69 221 CYS A C 1
ATOM 1698 O O . CYS A 1 221 ? -29.731 2.500 34.015 1.00 94.69 221 CYS A O 1
ATOM 1700 N N . GLY A 1 222 ? -28.414 1.209 32.733 1.00 94.06 222 GLY A N 1
ATOM 1701 C CA . GLY A 1 222 ? -28.786 -0.049 33.384 1.00 94.06 222 GLY A CA 1
ATOM 1702 C C . GLY A 1 222 ? -28.440 -0.065 34.874 1.00 94.06 222 GLY A C 1
ATOM 1703 O O . GLY A 1 222 ? -29.292 -0.375 35.707 1.00 94.06 222 GLY A O 1
ATOM 1704 N N . VAL A 1 223 ? -27.218 0.341 35.228 1.00 95.38 223 VAL A N 1
ATOM 1705 C CA . VAL A 1 223 ? -26.782 0.440 36.630 1.00 95.38 223 VAL A CA 1
ATOM 1706 C C . VAL A 1 223 ? -27.613 1.470 37.396 1.00 95.38 223 VAL A C 1
ATOM 1708 O O . VAL A 1 223 ? -28.035 1.189 38.515 1.00 95.38 223 VAL A O 1
ATOM 1711 N N . ALA A 1 224 ? -27.916 2.626 36.798 1.00 94.69 224 ALA A N 1
ATOM 1712 C CA . ALA A 1 224 ? -28.755 3.644 37.429 1.00 94.69 224 ALA A CA 1
ATOM 1713 C C . ALA A 1 224 ? -30.168 3.122 37.744 1.00 94.69 224 ALA A C 1
ATOM 1715 O O . ALA A 1 224 ? -30.675 3.344 38.842 1.00 94.69 224 ALA A O 1
ATOM 1716 N N . VAL A 1 225 ? -30.781 2.371 36.822 1.00 93.81 225 VAL A N 1
ATOM 1717 C CA . VAL A 1 225 ? -32.090 1.734 37.049 1.00 93.81 225 VAL A CA 1
ATOM 1718 C C . VAL A 1 225 ? -32.011 0.704 38.174 1.00 93.81 225 VAL A C 1
ATOM 1720 O O . VAL A 1 225 ? -32.886 0.663 39.034 1.00 93.81 225 VAL A O 1
ATOM 1723 N N . ILE A 1 226 ? -30.950 -0.102 38.213 1.00 93.19 226 ILE A N 1
ATOM 1724 C CA . ILE A 1 226 ? -30.742 -1.096 39.272 1.00 93.19 226 ILE A CA 1
ATOM 1725 C C . ILE A 1 226 ? -30.601 -0.421 40.645 1.00 93.19 226 ILE A C 1
ATOM 1727 O O . ILE A 1 226 ? -31.225 -0.867 41.610 1.00 93.19 226 ILE A O 1
ATOM 1731 N N . ILE A 1 227 ? -29.829 0.665 40.737 1.00 94.06 227 ILE A N 1
ATOM 1732 C CA . ILE A 1 227 ? -29.687 1.449 41.971 1.00 94.06 227 ILE A CA 1
ATOM 1733 C C . ILE A 1 227 ? -31.040 2.042 42.381 1.00 94.06 227 ILE A C 1
ATOM 1735 O O . ILE A 1 227 ? -31.437 1.880 43.532 1.00 94.06 227 ILE A O 1
ATOM 1739 N N . ALA A 1 228 ? -31.791 2.629 41.446 1.00 90.69 228 ALA A N 1
ATOM 1740 C CA . ALA A 1 228 ? -33.118 3.179 41.724 1.00 90.69 228 ALA A CA 1
ATOM 1741 C C . ALA A 1 228 ? -34.094 2.112 42.252 1.00 90.69 228 ALA A C 1
ATOM 1743 O O . ALA A 1 228 ? -34.831 2.358 43.205 1.00 90.69 228 ALA A O 1
ATOM 1744 N N . ILE A 1 229 ? -34.069 0.902 41.683 1.00 88.00 229 ILE A N 1
ATOM 1745 C CA . ILE A 1 229 ? -34.870 -0.228 42.172 1.00 88.00 229 ILE A CA 1
ATOM 1746 C C . ILE A 1 229 ? -34.427 -0.631 43.584 1.00 88.00 229 ILE A C 1
ATOM 1748 O O . ILE A 1 229 ? -35.275 -0.864 44.444 1.00 88.00 229 ILE A O 1
ATOM 1752 N N . MET A 1 230 ? -33.121 -0.705 43.850 1.00 87.12 230 MET A N 1
ATOM 1753 C CA . MET A 1 230 ? -32.608 -1.042 45.181 1.00 87.12 230 MET A CA 1
ATOM 1754 C C . MET A 1 230 ? -32.993 -0.001 46.235 1.00 87.12 230 MET A C 1
ATOM 1756 O O . MET A 1 230 ? -33.468 -0.382 47.303 1.00 87.12 230 MET A O 1
ATOM 1760 N N . GLU A 1 231 ? -32.847 1.292 45.942 1.00 91.56 231 GLU A N 1
ATOM 1761 C CA . GLU A 1 231 ? -33.262 2.379 46.837 1.00 91.56 231 GLU A CA 1
ATOM 1762 C C . GLU A 1 231 ? -34.768 2.353 47.091 1.00 91.56 231 GLU A C 1
ATOM 1764 O O . GLU A 1 231 ? -35.209 2.473 48.235 1.00 91.56 231 GLU A O 1
ATOM 1769 N N . PHE A 1 232 ? -35.561 2.117 46.045 1.00 82.56 232 PHE A N 1
ATOM 1770 C CA . PHE A 1 232 ? -37.005 1.973 46.161 1.00 82.56 232 PHE A CA 1
ATOM 1771 C C . PHE A 1 232 ? -37.384 0.798 47.072 1.00 82.56 232 PHE A C 1
ATOM 17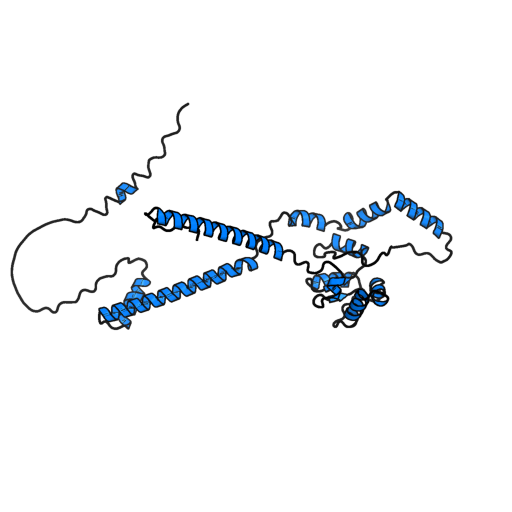73 O O . PHE A 1 232 ? -38.176 0.962 48.000 1.00 82.56 232 PHE A O 1
ATOM 1780 N N . LEU A 1 233 ? -36.769 -0.372 46.880 1.00 81.81 233 LEU A N 1
ATOM 1781 C CA . LEU A 1 233 ? -36.983 -1.541 47.738 1.00 81.81 233 LEU A CA 1
ATOM 1782 C C . LEU A 1 233 ? -36.555 -1.282 49.187 1.00 81.81 233 LEU A C 1
ATOM 1784 O O . LEU A 1 233 ? -37.238 -1.721 50.117 1.00 81.81 233 LEU A O 1
ATOM 1788 N N . TRP A 1 234 ? -35.451 -0.561 49.396 1.00 83.81 234 TRP A N 1
ATOM 1789 C CA . TRP A 1 234 ? -34.994 -0.185 50.733 1.00 83.81 234 TRP A CA 1
ATOM 1790 C C . TRP A 1 234 ? -35.967 0.770 51.419 1.00 83.81 234 TRP A C 1
ATOM 1792 O O . TRP A 1 234 ? -36.282 0.577 52.594 1.00 83.81 234 TRP A O 1
ATOM 1802 N N . ASN A 1 235 ? -36.482 1.754 50.682 1.00 82.00 235 ASN A N 1
ATOM 1803 C CA . ASN A 1 235 ? -37.460 2.714 51.173 1.00 82.00 235 ASN A CA 1
ATOM 1804 C C . ASN A 1 235 ? -38.783 2.026 51.539 1.00 82.00 235 ASN A C 1
ATOM 1806 O O . ASN A 1 235 ? -39.302 2.242 52.630 1.00 82.00 235 ASN A O 1
ATOM 1810 N N . VAL A 1 236 ? -39.275 1.112 50.695 1.00 77.88 236 VAL A N 1
ATOM 1811 C CA . VAL A 1 236 ? -40.468 0.296 50.989 1.00 77.88 236 VAL A CA 1
ATOM 1812 C C . VAL A 1 236 ? -40.263 -0.536 52.256 1.00 77.88 236 VAL A C 1
ATOM 1814 O O . VAL A 1 236 ? -41.151 -0.596 53.103 1.00 77.88 236 VAL A O 1
ATOM 1817 N N . ARG A 1 237 ? -39.084 -1.150 52.430 1.00 75.00 237 ARG A N 1
ATOM 1818 C CA . ARG A 1 237 ? -38.753 -1.884 53.661 1.00 75.00 237 ARG A CA 1
ATOM 1819 C C . ARG A 1 237 ? -38.740 -0.972 54.882 1.00 75.00 237 ARG A C 1
ATOM 1821 O O . ARG A 1 237 ? -39.281 -1.358 55.912 1.00 75.00 237 ARG A O 1
ATOM 1828 N N . LYS A 1 238 ? -38.141 0.216 54.778 1.00 78.06 238 LYS A N 1
ATOM 1829 C CA . LYS A 1 238 ? -38.088 1.185 55.878 1.00 78.06 238 LYS A CA 1
ATOM 1830 C C . LYS A 1 238 ? -39.493 1.639 56.287 1.00 78.06 238 LYS A C 1
ATOM 1832 O O . LYS A 1 238 ? -39.822 1.578 57.466 1.00 78.06 238 LYS A O 1
ATOM 1837 N N . VAL A 1 239 ? -40.335 1.992 55.317 1.00 74.62 239 VAL A N 1
ATOM 1838 C CA . VAL A 1 239 ? -41.729 2.402 55.551 1.00 74.62 239 VAL A CA 1
ATOM 1839 C C . VAL A 1 239 ? -42.561 1.254 56.134 1.00 74.62 239 VAL A C 1
ATOM 1841 O O . VAL A 1 239 ? -43.304 1.463 57.085 1.00 74.62 239 VAL A O 1
ATOM 1844 N N . ALA A 1 240 ? -42.389 0.017 55.654 1.00 66.31 240 ALA A N 1
ATOM 1845 C CA . ALA A 1 240 ? -43.082 -1.149 56.212 1.00 66.31 240 ALA A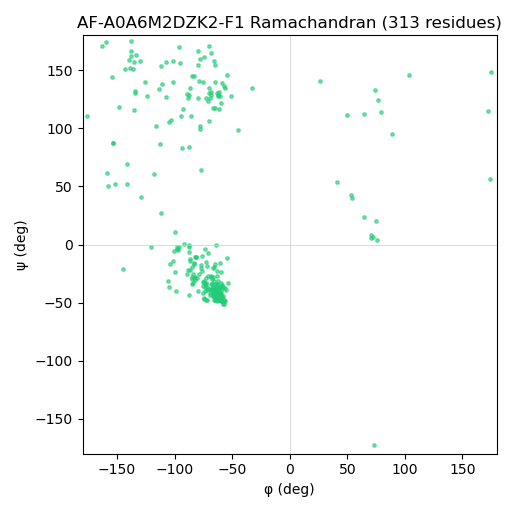 CA 1
ATOM 1846 C C . ALA A 1 240 ? -42.698 -1.430 57.681 1.00 66.31 240 ALA A C 1
ATOM 1848 O O . ALA A 1 240 ? -43.540 -1.872 58.464 1.00 66.31 240 ALA A O 1
ATOM 1849 N N . VAL A 1 241 ? -41.443 -1.157 58.062 1.00 70.19 241 VAL A N 1
ATOM 1850 C CA . VAL A 1 241 ? -40.958 -1.280 59.448 1.00 70.19 241 VAL A CA 1
ATOM 1851 C C . VAL A 1 241 ? -41.495 -0.151 60.336 1.00 70.19 241 VAL A C 1
ATOM 1853 O O . VAL A 1 241 ? -41.884 -0.422 61.472 1.00 70.19 241 VAL A O 1
ATOM 1856 N N . GLU A 1 242 ? -41.555 1.087 59.837 1.00 68.50 242 GLU A N 1
ATOM 1857 C CA . GLU A 1 242 ? -42.078 2.243 60.584 1.00 68.50 242 GLU A CA 1
ATOM 1858 C C . GLU A 1 242 ? -43.609 2.194 60.762 1.00 68.50 242 GLU A C 1
ATOM 1860 O O . GLU A 1 242 ? -44.105 2.494 61.850 1.00 68.50 242 GLU A O 1
ATOM 1865 N N . GLU A 1 243 ? -44.366 1.752 59.749 1.00 61.78 243 GLU A N 1
ATOM 1866 C CA . GLU A 1 243 ? -45.841 1.749 59.778 1.00 61.78 243 GLU A CA 1
ATOM 1867 C C . GLU A 1 243 ? -46.487 0.406 60.180 1.00 61.78 243 GLU A C 1
ATOM 1869 O O . GLU A 1 243 ? -47.702 0.351 60.371 1.00 61.78 243 GLU A O 1
ATOM 1874 N N . LYS A 1 244 ? -45.706 -0.670 60.385 1.00 52.56 244 LYS A N 1
ATOM 1875 C CA . LYS A 1 244 ? -46.188 -2.025 60.755 1.00 52.56 244 LYS A CA 1
ATOM 1876 C C . LYS A 1 244 ? -47.264 -2.594 59.809 1.00 52.56 244 LYS A C 1
ATOM 1878 O O . LYS A 1 244 ? -48.234 -3.205 60.258 1.00 52.56 244 LYS A O 1
ATOM 1883 N N . ILE A 1 245 ? -47.079 -2.429 58.502 1.00 61.38 245 ILE A N 1
ATOM 1884 C CA . ILE A 1 245 ? -47.978 -2.950 57.456 1.00 61.38 245 ILE A CA 1
ATOM 1885 C C . ILE A 1 245 ? -47.360 -4.131 56.694 1.00 61.38 245 ILE A C 1
ATOM 1887 O O . ILE A 1 245 ? -46.142 -4.309 56.642 1.00 61.38 245 ILE A O 1
ATOM 1891 N N . THR A 1 246 ? -48.211 -4.959 56.089 1.00 58.22 246 THR A N 1
ATOM 1892 C CA . THR A 1 246 ? -47.835 -6.155 55.325 1.00 58.22 246 THR A CA 1
ATOM 1893 C C . THR A 1 246 ? -46.972 -5.784 54.100 1.00 58.22 246 THR A C 1
ATOM 1895 O O . THR A 1 246 ? -47.383 -4.959 53.281 1.00 58.22 246 THR A O 1
ATOM 1898 N N . PRO A 1 247 ? -45.788 -6.401 53.892 1.00 55.19 247 PRO A N 1
ATOM 1899 C CA . PRO A 1 247 ? -44.794 -5.951 52.902 1.00 55.19 247 PRO A CA 1
ATOM 1900 C C . PRO A 1 247 ? -45.275 -5.998 51.441 1.00 55.19 247 PRO A C 1
ATOM 1902 O O . PRO A 1 247 ? -44.753 -5.271 50.600 1.00 55.19 247 PRO A O 1
ATOM 1905 N N . ARG A 1 248 ? -46.282 -6.826 51.122 1.00 56.53 248 ARG A N 1
ATOM 1906 C CA . ARG A 1 248 ? -46.885 -6.900 49.778 1.00 56.53 248 ARG A CA 1
ATOM 1907 C C . ARG A 1 248 ? -47.809 -5.724 49.453 1.00 56.53 248 ARG A C 1
ATOM 1909 O O . ARG A 1 248 ? -47.877 -5.327 48.294 1.00 56.53 248 ARG A O 1
ATOM 1916 N N . GLU A 1 249 ? -48.494 -5.168 50.448 1.00 61.06 249 GLU A N 1
ATOM 1917 C CA . GLU A 1 249 ? -49.433 -4.055 50.253 1.00 61.06 249 GLU A CA 1
ATOM 1918 C C . GLU A 1 249 ? -48.684 -2.723 50.143 1.00 61.06 249 GLU A C 1
ATOM 1920 O O . GLU A 1 249 ? -48.976 -1.935 49.245 1.00 61.06 249 GLU A O 1
ATOM 1925 N N . ALA A 1 250 ? -47.639 -2.529 50.957 1.00 58.94 250 ALA A N 1
ATOM 1926 C CA . ALA A 1 250 ? -46.732 -1.382 50.862 1.00 58.94 250 ALA A CA 1
ATOM 1927 C C . ALA A 1 250 ? -46.008 -1.330 49.504 1.00 58.94 250 ALA A C 1
ATOM 1929 O O . ALA A 1 250 ? -45.930 -0.280 48.870 1.00 58.94 250 ALA A O 1
ATOM 1930 N N . PHE A 1 251 ? -45.533 -2.481 49.014 1.00 60.62 251 PHE A N 1
ATOM 1931 C CA . PHE A 1 251 ? -44.874 -2.574 47.711 1.00 60.62 251 PHE A CA 1
ATOM 1932 C C . PHE A 1 251 ? -45.819 -2.223 46.555 1.00 60.62 251 PHE A C 1
ATOM 1934 O O . PHE A 1 251 ? -45.437 -1.474 45.660 1.00 60.62 251 PHE A O 1
ATOM 1941 N N . TRP A 1 252 ? -47.062 -2.720 46.573 1.00 61.47 252 TRP A N 1
ATOM 1942 C CA . TRP A 1 252 ? -48.026 -2.449 45.502 1.00 61.47 252 TRP A CA 1
ATOM 1943 C C . TRP A 1 252 ? -48.557 -1.009 45.526 1.00 61.47 252 TRP A C 1
ATOM 1945 O O . TRP A 1 252 ? -48.767 -0.421 44.465 1.00 61.47 252 TRP A O 1
ATOM 1955 N N . ALA A 1 253 ? -48.713 -0.408 46.710 1.00 62.78 253 ALA A N 1
ATOM 1956 C CA . ALA A 1 253 ? -49.090 0.997 46.854 1.00 62.78 253 ALA A CA 1
ATOM 1957 C C . ALA A 1 253 ? -47.989 1.950 46.351 1.00 62.78 253 ALA A C 1
ATOM 1959 O O . ALA A 1 253 ? -48.277 2.875 45.590 1.00 62.78 253 ALA A O 1
ATOM 1960 N N . GLU A 1 254 ? -46.727 1.691 46.704 1.00 64.06 254 GLU A N 1
ATOM 1961 C CA . GLU A 1 254 ? -45.584 2.503 46.264 1.00 64.06 254 GLU A CA 1
ATOM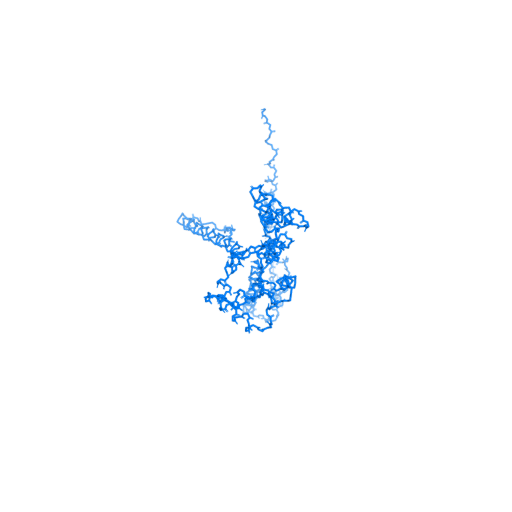 1962 C C . GLU A 1 254 ? -45.271 2.299 44.771 1.00 64.06 254 GLU A C 1
ATOM 1964 O O . GLU A 1 254 ? -44.940 3.260 44.080 1.00 64.06 254 GLU A O 1
ATOM 1969 N N . LEU A 1 255 ? -45.423 1.081 44.227 1.00 65.38 255 LEU A N 1
ATOM 1970 C CA . LEU A 1 255 ? -45.195 0.812 42.798 1.00 65.38 255 LEU A CA 1
ATOM 1971 C C . LEU A 1 255 ? -46.244 1.520 41.928 1.00 65.38 255 LEU A C 1
ATOM 1973 O O . LEU A 1 255 ? -45.926 2.081 40.880 1.00 65.38 255 LEU A O 1
ATOM 1977 N N . LYS A 1 256 ? -47.500 1.538 42.390 1.00 64.25 256 LYS A N 1
ATOM 1978 C CA . LYS A 1 256 ? -48.604 2.244 41.730 1.00 64.25 256 LYS A CA 1
ATOM 1979 C C . LYS A 1 256 ? -48.444 3.769 41.804 1.00 64.25 256 LYS A C 1
ATOM 1981 O O . LYS A 1 256 ? -48.901 4.463 40.901 1.00 64.25 256 LYS A O 1
ATOM 1986 N N . PHE A 1 257 ? -47.771 4.283 42.836 1.00 59.75 257 PHE A N 1
ATOM 1987 C CA . PHE A 1 257 ? -47.384 5.693 42.947 1.00 59.75 257 PHE A CA 1
ATOM 1988 C C . PHE A 1 257 ? -46.210 6.041 42.017 1.00 59.75 257 PHE A C 1
ATOM 1990 O O . PHE A 1 257 ? -46.309 7.003 41.266 1.00 59.75 257 PHE A O 1
ATOM 1997 N N . ALA A 1 258 ? -45.154 5.222 41.978 1.00 61.72 258 ALA A N 1
ATOM 1998 C CA . ALA A 1 258 ? -43.998 5.428 41.098 1.00 61.72 258 ALA A CA 1
ATOM 1999 C C . ALA A 1 258 ? -44.352 5.380 39.595 1.00 61.72 258 ALA A C 1
ATOM 2001 O O . ALA A 1 258 ? -43.741 6.083 38.793 1.00 61.72 258 ALA A O 1
ATOM 2002 N N . LEU A 1 259 ? -45.359 4.586 39.209 1.00 61.72 259 LEU A N 1
ATOM 2003 C CA . LEU A 1 259 ? -45.896 4.538 37.840 1.00 61.72 259 LEU A CA 1
ATOM 2004 C C . LEU A 1 259 ? -46.819 5.721 37.498 1.00 61.72 259 LEU A C 1
ATOM 2006 O O . LEU A 1 259 ? -47.004 6.031 36.322 1.00 61.72 259 LEU A O 1
ATOM 2010 N N . ASN A 1 260 ? -47.371 6.412 38.498 1.00 58.91 260 ASN A N 1
ATOM 2011 C CA . ASN A 1 260 ? -48.171 7.617 38.302 1.00 58.91 260 ASN A CA 1
ATOM 2012 C C . ASN A 1 260 ? -47.285 8.864 38.417 1.00 58.91 260 ASN A C 1
ATOM 2014 O O . ASN A 1 260 ? -47.270 9.554 39.432 1.00 58.91 260 ASN A O 1
ATOM 2018 N N . VAL A 1 261 ? -46.614 9.203 37.314 1.00 56.81 261 VAL A N 1
ATOM 2019 C CA . VAL A 1 261 ? -45.711 10.367 37.145 1.00 56.81 261 VAL A CA 1
ATOM 2020 C C . VAL A 1 261 ? -46.361 11.726 37.495 1.00 56.81 261 VAL A C 1
ATOM 2022 O O . VAL A 1 261 ? -45.675 12.736 37.622 1.00 56.81 261 VAL A O 1
ATOM 2025 N N . TRP A 1 262 ? -47.683 11.771 37.684 1.00 53.09 262 TRP A N 1
ATOM 2026 C CA . TRP A 1 262 ? -48.467 12.994 37.879 1.00 53.09 262 TRP A CA 1
ATOM 2027 C C . TRP A 1 262 ? -48.842 13.323 39.336 1.00 53.09 262 TRP A C 1
ATOM 2029 O O . TRP A 1 262 ? -49.417 14.381 39.587 1.00 53.09 262 TRP A O 1
ATOM 2039 N N . LEU A 1 263 ? -48.542 12.456 40.310 1.00 49.16 263 LEU A N 1
ATOM 2040 C CA . LEU A 1 263 ? -48.825 12.727 41.726 1.00 49.16 263 LEU A CA 1
ATOM 2041 C C . LEU A 1 263 ? -47.543 13.078 42.489 1.00 49.16 263 LEU A C 1
ATOM 2043 O O . LEU A 1 263 ? -46.734 12.223 42.821 1.00 49.16 263 LEU A O 1
ATOM 2047 N N . VAL A 1 264 ? -47.392 14.366 42.797 1.00 52.94 264 VAL A N 1
ATOM 2048 C CA . VAL A 1 264 ? -46.228 14.944 43.498 1.00 52.94 264 VAL A CA 1
ATOM 2049 C C . VAL A 1 264 ? -46.310 14.762 45.026 1.00 52.94 264 VAL A C 1
ATOM 2051 O O . VAL A 1 264 ? -45.330 14.977 45.734 1.00 52.94 264 VAL A O 1
ATOM 2054 N N . THR A 1 265 ? -47.452 14.325 45.566 1.00 51.84 265 THR A N 1
ATOM 2055 C CA . THR A 1 265 ? -47.676 14.206 47.016 1.00 51.84 265 THR A CA 1
ATOM 2056 C C . THR A 1 265 ? -48.322 12.874 47.404 1.00 51.84 265 THR A C 1
ATOM 2058 O O . THR A 1 265 ? -49.332 12.462 46.831 1.00 51.84 265 THR A O 1
ATOM 2061 N N . LYS A 1 266 ? -47.739 12.193 48.405 1.00 45.53 266 LYS A N 1
ATOM 2062 C CA . LYS A 1 266 ? -48.301 10.969 49.002 1.00 45.53 266 LYS A CA 1
AT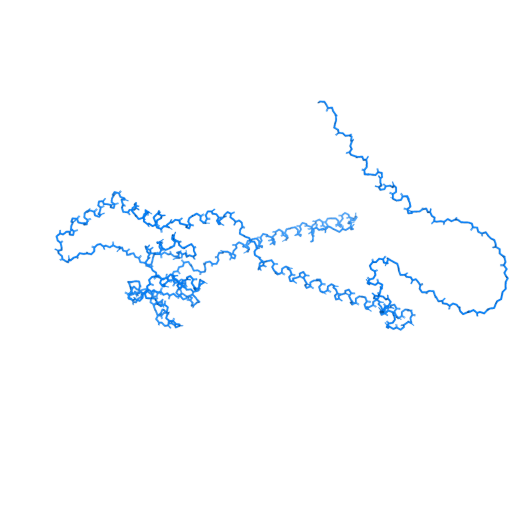OM 2063 C C . LYS A 1 266 ? -49.584 11.296 49.786 1.00 45.53 266 LYS A C 1
ATOM 2065 O O . LYS A 1 266 ? -49.550 12.210 50.613 1.00 45.53 266 LYS A O 1
ATOM 2070 N N . PRO A 1 267 ? -50.697 10.564 49.595 1.00 48.22 267 PRO A N 1
ATOM 2071 C CA . PRO A 1 267 ? -51.861 10.687 50.466 1.00 48.22 267 PRO A CA 1
ATOM 2072 C C . PRO A 1 267 ? -51.568 10.051 51.835 1.00 48.22 267 PRO A C 1
ATOM 2074 O O . PRO A 1 267 ? -51.164 8.894 51.916 1.00 48.22 267 PRO A O 1
ATOM 2077 N N . VAL A 1 268 ? -51.771 10.813 52.913 1.00 45.06 268 VAL A N 1
ATOM 2078 C CA . VAL A 1 268 ? -51.617 10.348 54.303 1.00 45.06 268 VAL A CA 1
ATOM 2079 C C . VAL A 1 268 ? -52.725 9.343 54.630 1.00 45.06 268 VAL A C 1
ATOM 2081 O O . VAL A 1 268 ? -53.908 9.647 54.464 1.00 45.06 268 VAL A O 1
ATOM 2084 N N . HIS A 1 269 ? -52.361 8.152 55.108 1.00 45.06 269 HIS A N 1
ATOM 2085 C CA . HIS A 1 269 ? -53.329 7.156 55.563 1.00 45.06 269 HIS A CA 1
ATOM 2086 C C . HIS A 1 269 ? -53.839 7.543 56.962 1.00 45.06 269 HIS A C 1
ATOM 2088 O O . HIS A 1 269 ? -53.150 7.367 57.966 1.00 45.06 269 HIS A O 1
ATOM 2094 N N . ASN A 1 270 ? -55.042 8.119 57.041 1.00 38.62 270 ASN A N 1
ATOM 2095 C CA . ASN A 1 270 ? -55.687 8.414 58.321 1.00 38.62 270 ASN A CA 1
ATOM 2096 C C . ASN A 1 270 ? -56.141 7.106 58.985 1.00 38.62 270 ASN A C 1
ATOM 2098 O O . ASN A 1 270 ? -56.936 6.361 58.411 1.00 38.62 270 ASN A O 1
ATOM 2102 N N . ARG A 1 271 ? -55.680 6.851 60.218 1.00 32.75 271 ARG A N 1
ATOM 2103 C CA . ARG A 1 271 ? -56.232 5.787 61.070 1.00 32.75 271 ARG A CA 1
ATOM 2104 C C . ARG A 1 271 ? -57.720 6.057 61.304 1.00 32.75 271 ARG A C 1
ATOM 2106 O O . ARG A 1 271 ? -58.074 7.107 61.838 1.00 32.75 271 ARG A O 1
ATOM 2113 N N . LEU A 1 272 ? -58.576 5.107 60.932 1.00 34.97 272 LEU A N 1
ATOM 2114 C CA . LEU A 1 272 ? -59.975 5.097 61.351 1.00 34.97 272 LEU A CA 1
ATOM 2115 C C . LEU A 1 272 ? -60.039 4.896 62.869 1.00 34.97 272 LEU A C 1
ATOM 2117 O O . LEU A 1 272 ? -59.575 3.891 63.403 1.00 34.97 272 LEU A O 1
ATOM 2121 N N . SER A 1 273 ? -60.586 5.902 63.539 1.00 32.09 273 SER A N 1
ATOM 2122 C CA . SER A 1 273 ? -60.929 5.920 64.951 1.00 32.09 273 SER A CA 1
ATOM 2123 C C . SER A 1 273 ? -62.112 4.994 65.238 1.00 32.09 273 SER A C 1
ATOM 2125 O O . SER A 1 273 ? -63.162 5.063 64.601 1.00 32.09 273 SER A O 1
ATOM 2127 N N . GLU A 1 274 ? -61.933 4.147 66.244 1.00 29.20 274 GLU A N 1
ATOM 2128 C CA . GLU A 1 274 ? -62.966 3.340 66.882 1.00 29.20 274 GLU A CA 1
ATOM 2129 C C . GLU A 1 274 ? -63.939 4.283 67.618 1.00 29.20 274 GLU A C 1
ATOM 2131 O O . GLU A 1 274 ? -63.541 5.056 68.491 1.00 29.20 274 GLU A O 1
ATOM 2136 N N . SER A 1 275 ? -65.210 4.302 67.211 1.00 30.12 275 SER A N 1
ATOM 2137 C CA . SER A 1 275 ? -66.228 5.185 67.787 1.00 30.12 275 SER A CA 1
ATOM 2138 C C . SER A 1 275 ? -66.920 4.535 68.984 1.00 30.12 275 SER A C 1
ATOM 2140 O O . SER A 1 275 ? -67.497 3.460 68.843 1.00 30.12 275 SER A O 1
ATOM 2142 N N . THR A 1 276 ? -67.004 5.231 70.119 1.00 27.44 276 THR A N 1
ATOM 2143 C CA . THR A 1 276 ? -68.118 5.083 71.071 1.00 27.44 276 THR A CA 1
ATOM 2144 C C . THR A 1 276 ? -68.382 6.414 71.785 1.00 27.44 276 THR A C 1
ATOM 2146 O O . THR A 1 276 ? -67.540 6.909 72.520 1.00 27.44 276 THR A O 1
ATOM 2149 N N . GLY A 1 277 ? -69.591 6.954 71.586 1.00 26.30 277 GLY A N 1
ATOM 2150 C CA . GLY A 1 277 ? -70.404 7.503 72.679 1.00 26.30 277 GLY A CA 1
ATOM 2151 C C . GLY A 1 277 ? -70.267 8.975 73.105 1.00 26.30 277 GLY A C 1
ATOM 2152 O O . GLY A 1 277 ? -69.586 9.278 74.069 1.00 26.30 277 GLY A O 1
ATOM 2153 N N . SER A 1 278 ? -71.148 9.806 72.533 1.00 23.78 278 SER A N 1
ATOM 2154 C CA . SER A 1 278 ? -72.030 10.774 73.228 1.00 23.78 278 SER A CA 1
ATOM 2155 C C . SER A 1 278 ? -71.532 12.153 73.733 1.00 23.78 278 SER A C 1
ATOM 2157 O O . SER A 1 278 ? -70.866 12.287 74.749 1.00 23.78 278 SER A O 1
ATOM 2159 N N . GLN A 1 279 ? -72.108 13.172 73.074 1.00 26.61 279 GLN A N 1
ATOM 2160 C CA . GLN A 1 279 ? -72.694 14.435 73.575 1.00 26.61 279 GLN A CA 1
ATOM 2161 C C . GLN A 1 279 ? -71.853 15.653 74.039 1.00 26.61 279 GLN A C 1
ATOM 2163 O O . GLN A 1 279 ? -71.157 15.643 75.042 1.00 26.61 279 GLN A O 1
ATOM 2168 N N . LYS A 1 280 ? -72.201 16.776 73.372 1.00 24.77 280 LYS A N 1
ATOM 2169 C CA . LYS A 1 280 ? -72.305 18.189 73.816 1.00 24.77 280 LYS A CA 1
ATOM 2170 C C . LYS A 1 280 ? -71.029 18.925 74.270 1.00 24.77 280 LYS A C 1
ATOM 2172 O O . LYS A 1 280 ? -70.627 18.844 75.419 1.00 24.77 280 LYS A O 1
ATOM 2177 N N . SER A 1 281 ? -70.595 19.922 73.492 1.00 24.44 281 SER A N 1
ATOM 2178 C CA . SER A 1 281 ? -71.088 21.309 73.624 1.00 24.44 281 SER A CA 1
ATOM 2179 C C . SER A 1 281 ? -70.347 22.307 72.711 1.00 24.44 281 SER A C 1
ATOM 2181 O O . SER A 1 281 ? -69.178 22.171 72.378 1.00 24.44 281 SER A O 1
ATOM 2183 N N . THR A 1 282 ? -71.120 23.305 72.301 1.00 25.19 282 THR A N 1
ATOM 2184 C CA . THR A 1 282 ? -70.833 24.619 71.701 1.00 25.19 282 THR A CA 1
ATOM 2185 C C . THR A 1 282 ? -69.547 25.353 72.120 1.00 25.19 282 THR A C 1
ATOM 2187 O O . THR A 1 282 ? -69.381 25.622 73.306 1.00 25.19 282 THR A O 1
ATOM 2190 N N . LYS A 1 283 ? -68.799 25.901 71.139 1.00 26.55 283 LYS A N 1
ATOM 2191 C CA . LYS A 1 283 ? -68.572 27.364 70.957 1.00 26.55 283 LYS A CA 1
ATOM 2192 C C . LYS A 1 283 ? -67.752 27.713 69.690 1.00 26.55 283 LYS A C 1
ATOM 2194 O O . LYS A 1 283 ? -66.568 27.439 69.607 1.00 26.55 283 LYS A O 1
ATOM 2199 N N . SER A 1 284 ? -68.456 28.320 68.730 1.00 24.67 284 SER A N 1
ATOM 2200 C CA . SER A 1 284 ? -68.157 29.519 67.909 1.00 24.67 284 SER A CA 1
ATOM 2201 C C . SER A 1 284 ? -66.726 30.004 67.579 1.00 24.67 284 SER A C 1
ATOM 2203 O O . SER A 1 284 ? -65.950 30.248 68.496 1.00 24.67 284 SER A O 1
ATOM 2205 N N . ARG A 1 285 ? -66.608 30.465 66.309 1.00 26.44 285 ARG A N 1
ATOM 2206 C CA . ARG A 1 285 ? -65.703 31.499 65.724 1.00 26.44 285 ARG A CA 1
ATOM 2207 C C . ARG A 1 285 ? -64.240 31.045 65.557 1.00 26.44 285 ARG A C 1
ATOM 2209 O O . ARG A 1 285 ? -63.699 30.426 66.448 1.00 26.44 285 ARG A O 1
ATOM 2216 N N . GLU A 1 286 ? -63.555 31.235 64.429 1.00 26.27 286 GLU A N 1
ATOM 2217 C CA . GLU A 1 286 ? -63.448 32.426 63.579 1.00 26.27 286 GLU A CA 1
ATOM 2218 C C . GLU A 1 286 ? -62.898 32.072 62.175 1.00 26.27 286 GLU A C 1
ATOM 2220 O O . GLU A 1 286 ? -62.522 30.936 61.896 1.00 26.27 286 GLU A O 1
ATOM 2225 N N . ALA A 1 287 ? -62.937 33.050 61.275 1.00 26.53 287 ALA A N 1
ATOM 2226 C CA . ALA A 1 287 ? -62.771 32.943 59.830 1.00 26.53 287 ALA A CA 1
ATOM 2227 C C . ALA A 1 287 ? -61.312 32.832 59.333 1.00 26.53 287 ALA A C 1
ATOM 2229 O O . ALA A 1 287 ? -60.384 33.190 60.040 1.00 26.53 287 ALA A O 1
ATOM 2230 N N . SER A 1 288 ? -61.178 32.446 58.053 1.00 28.19 288 SER A N 1
ATOM 2231 C CA . SER A 1 288 ? -60.253 33.027 57.058 1.00 28.19 288 SER A CA 1
ATOM 2232 C C . SER A 1 288 ? -58.771 33.202 57.429 1.00 28.19 288 SER A C 1
ATOM 2234 O O . SER A 1 288 ? -58.443 34.161 58.105 1.00 28.19 288 SER A O 1
ATOM 2236 N N . GLU A 1 289 ? -57.876 32.424 56.801 1.00 29.78 289 GLU A N 1
ATOM 2237 C CA . GLU A 1 289 ? -56.699 32.937 56.057 1.00 29.78 289 GLU A CA 1
ATOM 2238 C C . GLU A 1 289 ? -55.767 31.800 55.616 1.00 29.78 289 GLU A C 1
ATOM 2240 O O . GLU A 1 289 ? -55.157 31.130 56.442 1.00 29.78 289 GLU A O 1
ATOM 2245 N N . SER A 1 290 ? -55.641 31.587 54.300 1.00 31.59 290 SER A N 1
ATOM 2246 C CA . SER A 1 290 ? -54.393 31.184 53.604 1.00 31.59 290 SER A CA 1
ATOM 2247 C C . SER A 1 290 ? -54.676 30.887 52.124 1.00 31.59 290 SER A C 1
ATOM 2249 O O . SER A 1 290 ? -54.395 29.827 51.576 1.00 31.59 290 SER A O 1
ATOM 2251 N N . ARG A 1 291 ? -55.246 31.883 51.438 1.00 37.72 291 ARG A N 1
ATOM 2252 C CA . ARG A 1 291 ? -55.334 31.941 49.973 1.00 37.72 291 ARG A CA 1
ATOM 2253 C C . ARG A 1 291 ? -54.550 33.172 49.504 1.00 37.72 291 ARG A C 1
ATOM 2255 O O . ARG A 1 291 ? -55.133 34.106 48.979 1.00 37.72 291 ARG A O 1
ATOM 2262 N N . SER A 1 292 ? -53.242 33.231 49.787 1.00 38.81 292 SER A N 1
ATOM 2263 C CA . SER A 1 292 ? -52.415 34.408 49.444 1.00 38.81 292 SER A CA 1
ATOM 2264 C C . SER A 1 292 ? -50.907 34.123 49.330 1.00 38.81 292 SER A C 1
ATOM 2266 O O . SER A 1 292 ? -50.075 34.806 49.922 1.00 38.81 292 SER A O 1
ATOM 2268 N N . THR A 1 293 ? -50.496 33.103 48.568 1.00 38.38 293 THR A N 1
ATOM 2269 C CA . THR A 1 293 ? -49.052 32.979 48.241 1.00 38.38 293 THR A CA 1
ATOM 2270 C C . THR A 1 293 ? -48.749 32.434 46.846 1.00 38.38 293 THR A C 1
ATOM 2272 O O . THR A 1 293 ? -47.701 32.749 46.295 1.00 38.38 293 THR A O 1
ATOM 2275 N N . ALA A 1 294 ? -49.681 31.732 46.194 1.00 41.09 294 ALA A N 1
ATOM 2276 C CA . ALA A 1 294 ? -49.453 31.209 44.841 1.00 41.09 294 ALA A CA 1
ATOM 2277 C C . ALA A 1 294 ? -49.782 32.203 43.703 1.00 41.09 294 ALA A C 1
ATOM 2279 O O . ALA A 1 294 ? -49.243 32.080 42.607 1.00 41.09 294 ALA A O 1
ATOM 2280 N N . VAL A 1 295 ? -50.621 33.220 43.943 1.00 43.12 295 VAL A N 1
ATOM 2281 C CA . VAL A 1 295 ? -51.085 34.142 42.879 1.00 43.12 295 VAL A CA 1
ATOM 2282 C C . VAL A 1 295 ? -50.142 35.342 42.671 1.00 43.12 295 VAL A C 1
ATOM 2284 O O . VAL A 1 295 ? -50.070 35.886 41.572 1.00 43.12 295 VAL A O 1
ATOM 2287 N N . ASN A 1 296 ? -49.317 35.702 43.662 1.00 41.16 296 ASN A N 1
ATOM 2288 C CA . ASN A 1 296 ? -48.366 36.821 43.538 1.00 41.16 296 ASN A CA 1
ATOM 2289 C C . ASN A 1 296 ? -47.044 36.464 42.835 1.00 41.16 296 ASN A C 1
ATOM 2291 O O . ASN A 1 296 ? -46.330 37.365 42.400 1.00 41.16 296 ASN A O 1
ATOM 2295 N N . VAL A 1 297 ? -46.716 35.177 42.682 1.00 45.06 297 VAL A N 1
ATOM 2296 C CA . VAL A 1 297 ? -45.489 34.750 41.981 1.00 45.06 297 VAL A CA 1
ATOM 2297 C C . VAL A 1 297 ? -45.717 34.670 40.466 1.00 45.06 297 VAL A C 1
ATOM 2299 O O . VAL A 1 297 ? -44.846 35.056 39.690 1.00 45.06 297 VAL A O 1
ATOM 2302 N N . LEU A 1 298 ? -46.921 34.283 40.032 1.00 42.44 298 LEU A N 1
ATOM 2303 C CA . LEU A 1 298 ? -47.264 34.161 38.610 1.00 42.44 298 LEU A CA 1
ATOM 2304 C C . LEU A 1 298 ? -47.464 35.515 37.905 1.00 42.44 298 LEU A C 1
ATOM 2306 O O . LEU A 1 298 ? -47.073 35.648 36.747 1.00 42.44 298 LEU A O 1
ATOM 2310 N N . ASN A 1 299 ? -47.950 36.545 38.608 1.00 42.12 299 ASN A N 1
ATOM 2311 C CA . ASN A 1 299 ? -48.084 37.897 38.041 1.00 42.12 299 ASN A CA 1
ATOM 2312 C C . ASN A 1 299 ? -46.756 38.674 37.964 1.00 42.12 299 ASN A C 1
ATOM 2314 O O . ASN A 1 299 ? -46.648 39.629 37.199 1.00 42.12 299 ASN A O 1
ATOM 2318 N N . LYS A 1 300 ? -45.720 38.258 38.708 1.00 40.28 300 LYS A N 1
ATOM 2319 C CA . LYS A 1 300 ? -44.380 38.867 38.633 1.00 40.28 300 LYS A CA 1
ATOM 2320 C C . LYS A 1 300 ? -43.519 38.277 37.513 1.00 40.28 300 LYS A C 1
ATOM 2322 O O . LYS A 1 300 ? -42.578 38.925 37.081 1.00 40.28 300 LYS A O 1
ATOM 2327 N N . ALA A 1 301 ? -43.849 37.084 37.014 1.00 43.09 301 ALA A N 1
ATOM 2328 C CA . ALA A 1 301 ? -43.140 36.451 35.899 1.00 43.09 301 ALA A CA 1
ATOM 2329 C C . ALA A 1 301 ? -43.636 36.929 34.520 1.00 43.09 301 ALA A C 1
ATOM 2331 O O . ALA A 1 301 ? -42.877 36.935 33.555 1.00 43.09 301 ALA A O 1
ATOM 2332 N N . THR A 1 302 ? -44.885 37.391 34.418 1.00 45.62 302 THR A N 1
ATOM 2333 C CA . THR A 1 302 ? -45.471 37.888 33.159 1.00 45.62 302 THR A CA 1
ATOM 2334 C C . THR A 1 302 ? -45.200 39.372 32.892 1.00 45.62 302 THR A C 1
ATOM 2336 O O . THR A 1 302 ? -45.325 39.804 31.749 1.00 45.62 302 THR A O 1
ATOM 2339 N N . SER A 1 303 ? -44.751 40.152 33.886 1.00 42.62 303 SER A N 1
ATOM 2340 C CA . SER A 1 303 ? -44.373 41.564 33.685 1.00 42.62 303 SER A CA 1
ATOM 2341 C C . SER A 1 303 ? -42.915 41.776 33.250 1.00 42.62 303 SER A C 1
ATOM 2343 O O . SER A 1 303 ? -42.543 42.903 32.941 1.00 42.62 303 SER A O 1
ATOM 2345 N N . PHE A 1 304 ? -42.084 40.726 33.220 1.00 43.88 304 PHE A N 1
ATOM 2346 C CA . PHE A 1 304 ? -40.666 40.806 32.822 1.00 43.88 304 PHE A CA 1
ATOM 2347 C C . PHE A 1 304 ? -40.397 40.413 31.359 1.00 43.88 304 PHE A C 1
ATOM 2349 O O . PHE A 1 304 ? -39.274 40.560 30.891 1.00 43.88 304 PHE A O 1
ATOM 2356 N N . LEU A 1 305 ? -41.416 39.968 30.615 1.00 43.66 305 LEU A N 1
ATOM 2357 C CA . LEU A 1 305 ? -41.304 39.583 29.197 1.00 43.66 305 LEU A CA 1
ATOM 2358 C C . LEU A 1 305 ? -41.782 40.670 28.212 1.00 43.66 305 LEU A C 1
ATOM 2360 O O . LEU A 1 305 ? -41.916 40.398 27.025 1.00 43.66 305 LEU A O 1
ATOM 2364 N N . ASN A 1 306 ? -42.031 41.901 28.677 1.00 42.31 306 ASN A N 1
ATOM 2365 C CA . ASN A 1 306 ? -42.567 42.992 27.849 1.00 42.31 306 ASN A CA 1
ATOM 2366 C C . ASN A 1 306 ? -41.758 44.301 27.936 1.00 42.31 306 ASN A C 1
ATOM 2368 O O . ASN A 1 306 ? -42.324 45.390 27.964 1.00 42.31 306 ASN A O 1
ATOM 2372 N N . LEU A 1 307 ? -40.426 44.207 27.957 1.00 42.19 307 LEU A N 1
ATOM 2373 C CA . LEU A 1 307 ? -39.526 45.359 27.820 1.00 42.19 307 LEU A CA 1
ATOM 2374 C C . LEU A 1 307 ? -38.304 44.992 26.962 1.00 42.19 307 LEU A C 1
ATOM 2376 O O . LEU A 1 307 ? -37.194 44.915 27.467 1.00 42.19 307 LEU A O 1
ATOM 2380 N N . ASP A 1 308 ? -38.513 44.768 25.660 1.00 38.22 308 ASP A N 1
ATOM 2381 C CA . ASP A 1 308 ? -37.436 44.944 24.668 1.00 38.22 308 ASP A CA 1
ATOM 2382 C C . ASP A 1 308 ? -37.968 45.316 23.272 1.00 38.22 308 ASP A C 1
ATOM 2384 O O . ASP A 1 308 ? -37.708 44.678 22.253 1.00 38.22 308 ASP A O 1
ATOM 2388 N N . LYS A 1 309 ? -38.806 46.357 23.218 1.00 39.22 309 LYS A N 1
ATOM 2389 C CA . LYS A 1 309 ? -39.217 46.955 21.941 1.00 39.22 309 LYS A CA 1
ATOM 2390 C C . LYS A 1 309 ? -39.313 48.471 22.035 1.00 39.22 309 LYS A C 1
ATOM 2392 O O . LYS A 1 309 ? -40.328 49.063 21.685 1.00 39.22 309 LYS A O 1
ATOM 2397 N N . SER A 1 310 ? -38.252 49.113 22.522 1.00 41.62 310 SER A N 1
ATOM 2398 C CA . SER A 1 310 ? -38.119 50.567 22.404 1.00 41.62 310 SER A CA 1
ATOM 2399 C C . SER A 1 310 ? -36.678 51.070 22.535 1.00 41.62 310 SER A C 1
ATOM 2401 O O . SER A 1 310 ? -36.424 51.872 23.419 1.00 41.62 310 SER A O 1
ATOM 2403 N N . GLN A 1 311 ? -35.749 50.673 21.661 1.00 38.84 311 GLN A N 1
ATOM 2404 C CA . GLN A 1 311 ? -34.595 51.519 21.302 1.00 38.84 311 GLN A CA 1
ATOM 2405 C C . GLN A 1 311 ? -34.085 51.166 19.899 1.00 38.84 311 GLN A C 1
ATOM 2407 O O . GLN A 1 311 ? -33.203 50.340 19.725 1.00 38.84 311 GLN A O 1
ATOM 2412 N N . ASN A 1 312 ? -34.667 51.801 18.883 1.00 38.12 312 ASN A N 1
ATOM 2413 C CA . ASN A 1 312 ? -33.942 52.135 17.659 1.00 38.12 312 ASN A CA 1
ATOM 2414 C C . ASN A 1 312 ? -34.611 53.359 17.034 1.00 38.12 312 ASN A C 1
ATOM 2416 O O . ASN A 1 312 ? -35.551 53.261 16.244 1.00 38.12 312 ASN A O 1
ATOM 2420 N N . LYS A 1 313 ? -34.169 54.535 17.477 1.00 33.34 313 LYS A N 1
ATOM 2421 C CA . LYS A 1 313 ? -34.416 55.800 16.796 1.00 33.34 313 LYS A CA 1
ATOM 2422 C C . LYS A 1 313 ? -33.313 56.787 17.161 1.00 33.34 313 LYS A C 1
ATOM 2424 O O . LYS A 1 313 ? -32.923 56.832 18.324 1.00 33.34 313 LYS A O 1
ATOM 2429 N N . PHE A 1 314 ? -32.965 57.591 16.158 1.00 34.50 314 PHE A N 1
ATOM 2430 C CA . PHE A 1 314 ? -32.111 58.785 16.133 1.00 34.50 314 PHE A CA 1
ATOM 2431 C C . PHE A 1 314 ? -30.708 58.563 15.559 1.00 34.50 314 PHE A C 1
ATOM 2433 O O . PHE A 1 314 ? -30.117 57.510 15.774 1.00 34.50 314 PHE A O 1
ATOM 2440 N N . PRO A 1 315 ? -30.171 59.582 14.875 1.00 48.12 315 PRO A N 1
ATOM 2441 C CA . PRO A 1 315 ? -30.562 60.012 13.531 1.00 48.12 315 PRO A CA 1
ATOM 2442 C C . PRO A 1 315 ? -29.464 59.720 12.500 1.00 48.12 315 PRO A C 1
ATOM 2444 O O . PRO A 1 315 ? -28.301 59.510 12.904 1.00 48.12 315 PRO A O 1
#

Solvent-accessible surface area (backbone atoms only — not comparable to full-atom values): 19695 Å² total; per-residue (Å²): 132,88,72,81,73,95,76,74,73,86,50,71,69,56,43,53,52,52,51,53,50,49,52,52,52,51,53,53,50,52,52,48,53,52,53,50,53,52,48,68,58,51,75,75,63,77,68,91,53,65,42,72,66,54,52,53,75,49,81,81,51,43,50,28,32,36,64,94,34,72,70,40,50,47,32,71,71,41,89,46,70,64,43,38,50,40,35,54,52,39,72,69,38,81,73,76,46,58,30,86,39,70,68,56,36,52,52,48,30,66,74,37,73,79,39,34,47,67,56,69,60,69,69,62,47,55,44,48,34,25,57,38,67,92,49,80,92,68,54,74,80,92,67,93,81,80,90,77,88,86,70,65,90,89,48,86,57,54,65,61,51,51,52,51,52,49,51,35,52,76,71,42,49,56,57,54,51,49,49,43,60,40,38,67,36,96,58,20,46,54,40,64,59,49,51,65,51,52,78,66,45,78,77,75,87,52,63,82,79,50,43,64,58,55,53,52,52,53,51,50,53,52,52,51,52,52,51,51,52,50,52,51,53,51,49,45,52,51,50,30,66,74,69,74,50,64,69,70,59,52,48,52,54,49,51,57,48,70,72,38,86,82,65,94,69,84,83,82,84,76,80,83,76,86,84,80,86,87,86,88,82,91,82,86,88,85,80,89,90,86,91,82,70,75,70,69,58,59,62,60,62,65,68,72,78,76,80,88,86,85,88,88,83,87,134